Protein AF-A0A182RSM6-F1 (afdb_monomer)

Organism: Anopheles funestus (NCBI:txid62324)

Structure (mmCIF, N/CA/C/O backbone):
data_AF-A0A182RSM6-F1
#
_entry.id   AF-A0A182RSM6-F1
#
loop_
_atom_site.group_PDB
_atom_site.id
_atom_site.type_symbol
_atom_site.label_atom_id
_atom_site.label_alt_id
_atom_site.label_comp_id
_atom_site.label_asym_id
_atom_site.label_entity_id
_atom_site.label_seq_id
_atom_site.pdbx_PDB_ins_code
_atom_site.Cartn_x
_atom_site.Cartn_y
_atom_site.Cartn_z
_atom_site.occupancy
_atom_site.B_iso_or_equiv
_atom_site.auth_seq_id
_atom_site.auth_comp_id
_atom_site.auth_asym_id
_atom_site.auth_atom_id
_atom_site.pdbx_PDB_model_num
ATOM 1 N N . MET A 1 1 ? 5.787 -7.630 -29.436 1.00 43.53 1 MET A N 1
ATOM 2 C CA . MET A 1 1 ? 5.605 -6.345 -30.153 1.00 43.53 1 MET A CA 1
ATOM 3 C C . MET A 1 1 ? 6.881 -5.531 -29.947 1.00 43.53 1 MET A C 1
ATOM 5 O O . MET A 1 1 ? 7.127 -5.102 -28.834 1.00 43.53 1 MET A O 1
ATOM 9 N N . PHE A 1 2 ? 7.729 -5.3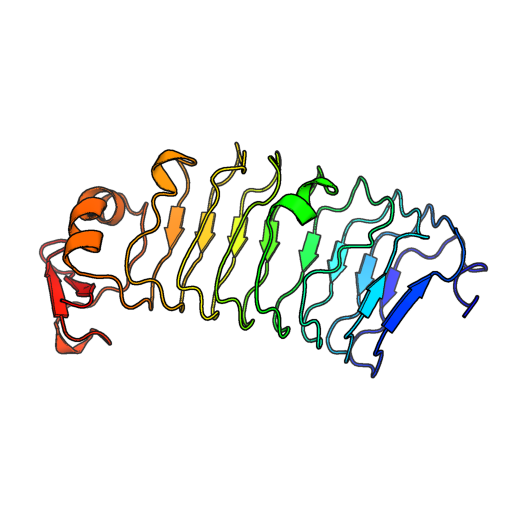95 -30.975 1.00 50.66 2 PHE A N 1
ATOM 10 C CA . PHE A 1 2 ? 9.074 -4.775 -30.918 1.00 50.66 2 PHE A CA 1
ATOM 11 C C . PHE A 1 2 ? 9.067 -3.228 -30.895 1.00 50.66 2 PHE A C 1
ATOM 13 O O . PHE A 1 2 ? 10.071 -2.594 -31.211 1.00 50.66 2 PHE A O 1
ATOM 20 N N . VAL A 1 3 ? 7.934 -2.606 -30.553 1.00 53.34 3 VAL A N 1
ATOM 21 C CA . VAL A 1 3 ? 7.677 -1.178 -30.826 1.00 53.34 3 VAL A CA 1
ATOM 22 C C . VAL A 1 3 ? 8.628 -0.247 -30.076 1.00 53.34 3 VAL A C 1
ATOM 24 O O . VAL A 1 3 ? 8.991 0.796 -30.605 1.00 53.34 3 VAL A O 1
ATOM 27 N N . PHE A 1 4 ? 9.103 -0.640 -28.894 1.00 56.38 4 PHE A N 1
ATOM 28 C CA . PHE A 1 4 ? 9.952 0.238 -28.092 1.00 56.38 4 PHE A CA 1
ATOM 29 C C . PHE A 1 4 ? 11.453 0.077 -28.357 1.00 56.38 4 PHE A C 1
ATOM 31 O O . PHE A 1 4 ? 12.182 1.033 -28.131 1.00 56.38 4 PHE A O 1
ATOM 38 N N . ALA A 1 5 ? 11.929 -1.046 -28.919 1.00 61.09 5 ALA A N 1
ATOM 39 C CA . ALA A 1 5 ? 13.370 -1.312 -29.081 1.00 61.09 5 ALA A CA 1
ATOM 40 C C . ALA A 1 5 ? 14.114 -0.269 -29.949 1.00 61.09 5 ALA A C 1
ATOM 42 O O . ALA A 1 5 ? 15.339 -0.215 -29.939 1.00 61.09 5 ALA A O 1
ATOM 43 N N . HIS A 1 6 ? 13.371 0.576 -30.669 1.00 68.19 6 HIS A N 1
ATOM 44 C CA . HIS A 1 6 ? 13.879 1.610 -31.568 1.00 68.19 6 HIS A CA 1
ATOM 45 C C . HIS A 1 6 ? 13.725 3.042 -31.013 1.00 68.19 6 HIS A C 1
ATOM 47 O O . HIS A 1 6 ? 13.888 4.000 -31.763 1.00 68.19 6 HIS A O 1
ATOM 53 N N . ILE A 1 7 ? 13.408 3.215 -29.721 1.00 81.62 7 ILE A N 1
ATOM 54 C CA . ILE A 1 7 ? 13.220 4.535 -29.088 1.00 81.62 7 ILE A CA 1
ATOM 55 C C . ILE A 1 7 ? 14.149 4.679 -27.861 1.00 81.62 7 ILE A C 1
ATOM 57 O O . ILE A 1 7 ? 13.678 4.710 -26.723 1.00 81.62 7 ILE A O 1
ATOM 61 N N . PRO A 1 8 ? 15.482 4.746 -28.056 1.00 80.44 8 PRO A N 1
ATOM 62 C CA . PRO A 1 8 ? 16.459 4.692 -26.959 1.00 80.44 8 PRO A CA 1
ATOM 63 C C . PRO A 1 8 ? 16.384 5.897 -26.008 1.00 80.44 8 PRO A C 1
ATOM 65 O O . PRO A 1 8 ? 16.690 5.773 -24.823 1.00 80.44 8 PRO A O 1
ATOM 68 N N . GLU A 1 9 ? 15.922 7.042 -26.514 1.00 88.19 9 GLU A N 1
ATOM 69 C CA . GLU A 1 9 ? 15.774 8.289 -25.754 1.00 88.19 9 GLU A CA 1
ATOM 70 C C . GLU A 1 9 ? 14.397 8.444 -25.094 1.00 88.19 9 GLU A C 1
ATOM 72 O O . GLU A 1 9 ? 14.078 9.512 -24.564 1.00 88.19 9 GLU A O 1
ATOM 77 N N . LEU A 1 10 ? 13.551 7.406 -25.125 1.00 90.81 10 LEU A N 1
ATOM 78 C CA . LEU A 1 10 ? 12.230 7.464 -24.507 1.00 90.81 10 LEU A CA 1
ATOM 79 C C . LEU A 1 10 ? 12.375 7.729 -23.006 1.00 90.81 10 LEU A C 1
ATOM 81 O O . LEU A 1 10 ? 12.937 6.916 -22.275 1.00 90.81 10 LEU A O 1
ATOM 85 N N . LYS A 1 11 ? 11.835 8.861 -22.546 1.00 95.62 11 LYS A N 1
ATOM 86 C CA . LYS A 1 11 ? 11.815 9.226 -21.123 1.00 95.62 11 LYS A CA 1
ATOM 87 C C . LYS A 1 11 ? 10.505 8.861 -20.455 1.00 95.62 11 LYS A C 1
ATOM 89 O O . LYS A 1 11 ? 10.512 8.332 -19.349 1.00 95.62 11 LYS A O 1
ATOM 94 N N . TRP A 1 12 ? 9.388 9.136 -21.115 1.00 96.44 12 TRP A N 1
ATOM 95 C CA . TRP A 1 12 ? 8.055 8.915 -20.571 1.00 96.44 12 TRP A CA 1
ATOM 96 C C . TRP A 1 12 ? 7.216 8.162 -21.592 1.00 96.44 12 TRP A C 1
ATOM 98 O O . TRP A 1 12 ? 7.219 8.515 -22.770 1.00 96.44 12 TRP A O 1
ATOM 108 N N . LEU A 1 13 ? 6.496 7.145 -21.133 1.00 95.25 13 LEU A N 1
ATOM 109 C CA . LEU A 1 13 ? 5.423 6.519 -21.894 1.00 95.25 13 LEU A CA 1
ATOM 110 C C . LEU A 1 13 ? 4.124 6.763 -21.142 1.00 95.25 13 LEU A C 1
ATOM 112 O O . LEU A 1 13 ? 3.956 6.250 -20.037 1.00 95.25 13 LEU A O 1
ATOM 116 N N . ASP A 1 14 ? 3.239 7.540 -21.751 1.00 96.81 14 ASP A N 1
ATOM 117 C CA . ASP A 1 14 ? 1.881 7.752 -21.273 1.00 96.81 14 ASP A CA 1
ATOM 118 C C . ASP A 1 14 ? 0.916 7.111 -22.269 1.00 96.81 14 ASP A C 1
ATOM 120 O O . ASP A 1 14 ? 0.818 7.516 -23.429 1.00 96.81 14 ASP A O 1
ATOM 124 N N . VAL A 1 15 ? 0.254 6.056 -21.814 1.00 96.44 15 VAL A N 1
ATOM 125 C CA . VAL A 1 15 ? -0.790 5.337 -22.548 1.00 96.44 15 VAL A CA 1
ATOM 126 C C . VAL A 1 15 ? -2.014 5.143 -21.653 1.00 96.44 15 VAL A C 1
ATOM 128 O O . VAL A 1 15 ? -2.755 4.161 -21.787 1.00 96.44 15 VAL A O 1
ATOM 131 N N . GLN A 1 16 ? -2.243 6.078 -20.730 1.00 96.88 16 GLN A N 1
ATOM 132 C CA . GLN A 1 16 ? -3.396 6.053 -19.839 1.00 96.88 16 GLN A CA 1
ATOM 133 C C . GLN A 1 16 ? -4.721 6.091 -20.620 1.00 96.88 16 GLN A C 1
ATOM 135 O O . GLN A 1 16 ? -4.768 6.551 -21.763 1.00 96.88 16 GLN A O 1
ATOM 140 N N . LYS A 1 17 ? -5.821 5.650 -19.998 1.00 97.50 17 LYS A N 1
ATOM 141 C CA . LYS A 1 17 ? -7.188 5.742 -20.563 1.00 97.50 17 LYS A CA 1
ATOM 142 C C . LYS A 1 17 ? -7.346 5.020 -21.904 1.00 97.50 17 LYS A C 1
ATOM 144 O O . LYS A 1 17 ? -8.079 5.460 -22.790 1.00 97.50 17 LYS A O 1
ATOM 149 N N . ASN A 1 18 ? -6.663 3.891 -22.046 1.00 97.94 18 ASN A N 1
ATOM 150 C CA . ASN A 1 18 ? -6.751 3.025 -23.213 1.00 97.94 18 ASN A CA 1
ATOM 151 C C . ASN A 1 18 ? -7.453 1.703 -22.854 1.00 97.94 18 ASN A C 1
ATOM 153 O O . ASN A 1 18 ? -8.220 1.598 -21.897 1.00 97.94 18 ASN A O 1
ATOM 157 N N . ARG A 1 19 ? -7.266 0.679 -23.689 1.00 97.69 19 ARG A N 1
ATOM 158 C CA . ARG A 1 19 ? -7.830 -0.667 -23.501 1.00 97.69 19 ARG A CA 1
ATOM 159 C C . ARG A 1 19 ? -6.727 -1.721 -23.417 1.00 97.69 19 ARG A C 1
ATOM 161 O O . ARG A 1 19 ? -6.922 -2.847 -23.869 1.00 97.69 19 ARG A O 1
ATOM 168 N N . ILE A 1 20 ? -5.556 -1.342 -22.904 1.00 97.31 20 ILE A N 1
ATOM 169 C CA . ILE A 1 20 ? -4.408 -2.242 -22.776 1.00 97.31 20 ILE A CA 1
ATOM 170 C C . ILE A 1 20 ? -4.759 -3.324 -21.758 1.00 97.31 20 ILE A C 1
ATOM 172 O O . ILE A 1 20 ? -5.223 -3.021 -20.665 1.00 97.31 20 ILE A O 1
ATOM 176 N N . VAL A 1 21 ? -4.550 -4.584 -22.138 1.00 97.75 21 VAL A N 1
ATOM 177 C CA . VAL A 1 21 ? -4.834 -5.755 -21.288 1.00 97.75 21 VAL A CA 1
ATOM 178 C C . VAL A 1 21 ? -3.556 -6.364 -20.712 1.00 97.75 21 VAL A C 1
ATOM 180 O O . VAL A 1 21 ? -3.562 -6.947 -19.632 1.00 97.75 21 VAL A O 1
ATOM 183 N N . ARG A 1 22 ? -2.436 -6.204 -21.418 1.00 96.38 22 ARG A N 1
ATOM 184 C CA . ARG A 1 22 ? -1.135 -6.733 -21.019 1.00 96.38 22 ARG A CA 1
ATOM 185 C C . ARG A 1 22 ? -0.035 -5.727 -21.304 1.00 96.38 22 ARG A C 1
ATOM 187 O O . ARG A 1 22 ? -0.049 -5.090 -22.359 1.00 96.38 22 ARG A O 1
ATOM 194 N N . PHE A 1 23 ? 0.917 -5.632 -20.391 1.00 94.94 23 PHE A N 1
ATOM 195 C CA . PHE A 1 23 ? 2.172 -4.924 -20.595 1.00 94.94 23 PHE A CA 1
ATOM 196 C C . PHE A 1 23 ? 3.309 -5.925 -20.410 1.00 94.94 23 PHE A C 1
ATOM 198 O O . PHE A 1 23 ? 3.503 -6.433 -19.311 1.00 94.94 23 PHE A O 1
ATOM 205 N N . GLU A 1 24 ? 4.022 -6.240 -21.490 1.00 93.19 24 GLU A N 1
ATOM 206 C CA . GLU A 1 24 ? 5.089 -7.239 -21.468 1.00 93.19 24 GLU A CA 1
ATOM 207 C C . GLU A 1 24 ? 6.225 -6.885 -22.430 1.00 93.19 24 GLU A C 1
ATOM 209 O O . GLU A 1 24 ? 6.005 -6.293 -23.493 1.00 93.19 24 GLU A O 1
ATOM 214 N N . ALA A 1 25 ? 7.442 -7.300 -22.082 1.00 87.75 25 ALA A N 1
ATOM 215 C CA . ALA A 1 25 ? 8.584 -7.295 -22.987 1.00 87.75 25 ALA A CA 1
ATOM 216 C C . ALA A 1 25 ? 8.921 -8.728 -23.411 1.00 87.75 25 ALA A C 1
ATOM 218 O O . ALA A 1 25 ? 9.242 -9.578 -22.586 1.00 87.75 25 ALA A O 1
ATOM 219 N N . THR A 1 26 ? 8.876 -9.003 -24.715 1.00 86.88 26 THR A N 1
ATOM 220 C CA . THR A 1 26 ? 9.093 -10.357 -25.257 1.00 86.88 26 THR A CA 1
ATOM 221 C C . THR A 1 26 ? 10.568 -10.736 -25.406 1.00 86.88 26 THR A C 1
ATOM 223 O O . THR A 1 26 ? 10.869 -11.893 -25.674 1.00 86.88 26 THR A O 1
ATOM 226 N N . ALA A 1 27 ? 11.484 -9.776 -25.273 1.00 89.56 27 ALA A N 1
ATOM 227 C CA . ALA A 1 27 ? 12.926 -9.983 -25.361 1.00 89.56 27 ALA A CA 1
ATOM 228 C C . ALA A 1 27 ? 13.658 -8.984 -24.449 1.00 89.56 27 ALA A C 1
ATOM 230 O O . ALA A 1 27 ? 13.124 -7.888 -24.242 1.00 89.56 27 ALA A O 1
ATOM 231 N N . PRO A 1 28 ? 14.849 -9.333 -23.922 1.00 92.31 28 PRO A N 1
ATOM 232 C CA . PRO A 1 28 ? 15.651 -8.430 -23.105 1.00 92.31 28 PRO A CA 1
ATOM 233 C C . PRO A 1 28 ? 15.940 -7.105 -23.817 1.00 92.31 28 PRO A C 1
ATOM 235 O O . PRO A 1 28 ? 16.421 -7.096 -24.950 1.00 92.31 28 PRO A O 1
ATOM 238 N N . VAL A 1 29 ? 15.664 -5.984 -23.154 1.00 89.94 29 VAL A N 1
ATOM 239 C CA . VAL A 1 29 ? 15.948 -4.642 -23.674 1.00 89.94 29 VAL A CA 1
ATOM 240 C C . VAL A 1 29 ? 16.227 -3.659 -22.537 1.00 89.94 29 VAL A C 1
ATOM 242 O O . VAL A 1 29 ? 15.625 -3.727 -21.463 1.00 89.94 29 VAL A O 1
ATOM 245 N N . THR A 1 30 ? 17.137 -2.721 -22.792 1.00 92.19 30 THR A N 1
ATOM 246 C CA . THR A 1 30 ? 17.528 -1.676 -21.843 1.00 92.19 30 THR A CA 1
ATOM 247 C C . THR A 1 30 ? 17.068 -0.311 -22.338 1.00 92.19 30 THR A C 1
ATOM 249 O O . THR A 1 30 ? 17.372 0.061 -23.470 1.00 92.19 30 THR A O 1
ATOM 252 N N . TYR A 1 31 ? 16.409 0.463 -21.473 1.00 92.06 31 TYR A N 1
ATOM 253 C CA . TYR A 1 31 ? 16.085 1.869 -21.734 1.00 92.06 31 TYR A CA 1
ATOM 254 C C . TYR A 1 31 ? 16.756 2.765 -20.698 1.00 92.06 31 TYR A C 1
ATOM 256 O O . TYR A 1 31 ? 16.252 2.954 -19.591 1.00 92.06 31 TYR A O 1
ATOM 264 N N . ASN A 1 32 ? 17.905 3.330 -21.070 1.00 93.88 32 ASN A N 1
ATOM 265 C CA . ASN A 1 32 ? 18.737 4.114 -20.155 1.00 93.88 32 ASN A CA 1
ATOM 266 C C . ASN A 1 32 ? 18.081 5.428 -19.717 1.00 93.88 32 ASN A C 1
ATOM 268 O O . ASN A 1 32 ? 18.346 5.896 -18.614 1.00 93.88 32 ASN A O 1
ATOM 272 N N . SER A 1 33 ? 17.219 6.000 -20.561 1.00 95.19 33 SER A N 1
ATOM 273 C CA . SER A 1 33 ? 16.591 7.305 -20.332 1.00 95.19 33 SER A CA 1
ATOM 274 C C . SER A 1 33 ? 15.161 7.210 -19.787 1.00 95.19 33 SER A C 1
ATOM 276 O O . SER A 1 33 ? 14.566 8.244 -19.491 1.00 95.19 33 SER A O 1
ATOM 278 N N . PHE A 1 34 ? 14.598 6.005 -19.634 1.00 96.19 34 PHE A N 1
ATOM 279 C CA . PHE A 1 34 ? 13.181 5.816 -19.314 1.00 96.19 34 PHE A CA 1
ATOM 280 C C . PHE A 1 34 ? 12.889 6.037 -17.829 1.00 96.19 34 PHE A C 1
ATOM 282 O O . PHE A 1 34 ? 13.363 5.298 -16.974 1.00 96.19 34 PHE A O 1
ATOM 289 N N . ILE A 1 35 ? 12.098 7.065 -17.530 1.00 97.81 35 ILE A N 1
ATOM 290 C CA . ILE A 1 35 ? 11.860 7.622 -16.193 1.00 97.81 35 ILE A CA 1
ATOM 291 C C . ILE A 1 35 ? 10.458 7.298 -15.672 1.00 97.81 35 ILE A C 1
ATOM 293 O O . ILE A 1 35 ? 10.297 7.064 -14.472 1.00 97.81 35 ILE A O 1
ATOM 297 N N . ARG A 1 36 ? 9.435 7.303 -16.536 1.00 97.88 36 ARG A N 1
ATOM 298 C CA . ARG A 1 36 ? 8.031 7.177 -16.115 1.00 97.88 36 ARG A CA 1
ATOM 299 C C . ARG A 1 36 ? 7.225 6.299 -17.061 1.00 97.88 36 ARG A C 1
ATOM 301 O O . ARG A 1 36 ? 7.221 6.537 -18.267 1.00 97.88 36 ARG A O 1
ATOM 308 N N . LEU A 1 37 ? 6.476 5.370 -16.473 1.00 97.25 37 LEU A N 1
ATOM 309 C CA . LEU A 1 37 ? 5.431 4.602 -17.138 1.00 97.25 37 LEU A CA 1
ATOM 310 C C . LEU A 1 37 ? 4.068 4.978 -16.551 1.00 97.25 37 LEU A C 1
ATOM 312 O O . LEU A 1 37 ? 3.836 4.743 -15.366 1.00 97.25 37 LEU A O 1
ATOM 316 N N . ALA A 1 38 ? 3.201 5.551 -17.380 1.00 97.81 38 ALA A N 1
ATOM 317 C CA . ALA A 1 38 ? 1.815 5.874 -17.062 1.00 97.81 38 ALA A CA 1
ATOM 318 C C . ALA A 1 38 ? 0.892 4.961 -17.885 1.00 97.81 38 ALA A C 1
ATOM 320 O O . ALA A 1 38 ? 0.802 5.080 -19.113 1.00 97.81 38 ALA A O 1
ATOM 321 N N . ILE A 1 39 ? 0.285 3.978 -17.218 1.00 97.19 39 ILE A N 1
ATOM 322 C CA . ILE A 1 39 ? -0.622 2.975 -17.800 1.00 97.19 39 ILE A CA 1
ATOM 323 C C . ILE A 1 39 ? -1.957 2.926 -17.036 1.00 97.19 39 ILE A C 1
ATOM 325 O O . ILE A 1 39 ? -2.690 1.935 -17.100 1.00 97.19 39 ILE A O 1
ATOM 329 N N . GLU A 1 40 ? -2.297 4.004 -16.335 1.00 97.56 40 GLU A N 1
ATOM 330 C CA . GLU A 1 40 ? -3.514 4.152 -15.543 1.00 97.56 40 GLU A CA 1
ATOM 331 C C . GLU A 1 40 ? -4.777 4.046 -16.405 1.00 97.56 40 GLU A C 1
ATOM 333 O O . GLU A 1 40 ? -4.771 4.353 -17.602 1.00 97.56 40 GLU A O 1
ATOM 338 N N . SER A 1 41 ? -5.902 3.668 -15.797 1.00 98.19 41 SER A N 1
ATOM 339 C CA . SER A 1 41 ? -7.207 3.628 -16.478 1.00 98.19 41 SER A CA 1
ATOM 340 C C . SER A 1 41 ? -7.190 2.755 -17.741 1.00 98.19 41 SER A C 1
ATOM 342 O O . SER A 1 41 ? -7.625 3.168 -18.817 1.00 98.19 41 SER A O 1
ATOM 344 N N . ASN A 1 42 ? -6.650 1.547 -17.625 1.00 98.38 42 ASN A N 1
ATOM 345 C CA . ASN A 1 42 ? -6.625 0.549 -18.691 1.00 98.38 42 ASN A CA 1
ATOM 346 C C . ASN A 1 42 ? -7.422 -0.697 -18.254 1.00 98.38 42 ASN A C 1
ATOM 348 O O . ASN A 1 42 ? -8.337 -0.625 -17.436 1.00 98.38 42 ASN A O 1
ATOM 352 N N . ARG A 1 43 ? -7.158 -1.856 -18.863 1.00 98.25 43 ARG A N 1
ATOM 353 C CA . ARG A 1 43 ? -7.758 -3.150 -18.498 1.00 98.25 43 ARG A CA 1
ATOM 354 C C . ARG A 1 43 ? -6.671 -4.169 -18.183 1.00 98.25 43 ARG A C 1
ATOM 356 O O . ARG A 1 43 ? -6.822 -5.343 -18.515 1.00 98.25 43 ARG A O 1
ATOM 363 N N . ILE A 1 44 ? -5.551 -3.713 -17.623 1.00 98.31 44 ILE A N 1
ATOM 364 C CA . ILE A 1 44 ? -4.359 -4.538 -17.467 1.00 98.31 44 ILE A CA 1
ATOM 365 C C . ILE A 1 44 ? -4.653 -5.639 -16.459 1.00 98.31 44 ILE A C 1
ATOM 367 O O . ILE A 1 44 ? -4.935 -5.369 -15.296 1.00 98.31 44 ILE A O 1
ATOM 371 N N . THR A 1 45 ? -4.586 -6.879 -16.929 1.00 98.00 45 THR A N 1
ATOM 372 C CA . THR A 1 45 ? -4.689 -8.089 -16.108 1.00 98.00 45 THR A CA 1
ATOM 373 C C . THR A 1 45 ? -3.333 -8.766 -15.932 1.00 98.00 45 THR A C 1
ATOM 375 O O . THR A 1 45 ? -3.205 -9.645 -15.088 1.00 98.00 45 THR A O 1
ATOM 378 N N . SER A 1 46 ? -2.329 -8.388 -16.732 1.00 97.00 46 SER A N 1
ATOM 379 C CA . SER A 1 46 ? -0.978 -8.949 -16.694 1.00 97.00 46 SER A CA 1
ATOM 380 C C . SER A 1 46 ? 0.073 -7.870 -16.948 1.00 97.00 46 SER A C 1
ATOM 382 O O . SER A 1 46 ? -0.007 -7.119 -17.923 1.00 97.00 46 SER A O 1
ATOM 384 N N . PHE A 1 47 ? 1.065 -7.808 -16.066 1.00 96.94 47 PHE A N 1
ATOM 385 C CA . PHE A 1 47 ? 2.194 -6.893 -16.150 1.00 96.94 47 PHE A CA 1
ATOM 386 C C . PHE A 1 47 ? 3.479 -7.690 -15.923 1.00 96.94 47 PHE A C 1
ATOM 388 O O . PHE A 1 47 ? 3.645 -8.313 -14.878 1.00 96.94 47 PHE A O 1
ATOM 395 N N . ASP A 1 48 ? 4.368 -7.701 -16.910 1.00 96.00 48 ASP A N 1
ATOM 396 C CA . ASP A 1 48 ? 5.604 -8.476 -16.881 1.00 96.00 48 ASP A CA 1
ATOM 397 C C . ASP A 1 48 ? 6.756 -7.652 -17.450 1.00 96.00 48 ASP A C 1
ATOM 399 O O . ASP A 1 48 ? 6.834 -7.370 -18.649 1.00 96.00 48 ASP A O 1
ATOM 403 N N . THR A 1 49 ? 7.682 -7.265 -16.582 1.00 95.12 49 THR A N 1
ATOM 404 C CA . THR A 1 49 ? 8.862 -6.497 -16.976 1.00 95.12 49 THR A CA 1
ATOM 405 C C . THR A 1 49 ? 10.148 -7.276 -16.808 1.00 95.12 49 THR A C 1
ATOM 407 O O . THR A 1 49 ? 11.206 -6.662 -16.871 1.00 95.12 49 THR A O 1
ATOM 410 N N . ARG A 1 50 ? 10.111 -8.610 -16.660 1.00 96.06 50 ARG A N 1
ATOM 411 C CA . ARG A 1 50 ? 11.317 -9.433 -16.423 1.00 96.06 50 ARG A CA 1
ATOM 412 C C . ARG A 1 50 ? 12.434 -9.197 -17.445 1.00 96.06 50 ARG A C 1
ATOM 414 O O . ARG A 1 50 ? 13.608 -9.338 -17.134 1.00 96.06 50 ARG A O 1
ATOM 421 N N . ASN A 1 51 ? 12.046 -8.833 -18.666 1.00 94.44 51 ASN A N 1
ATOM 422 C CA . ASN A 1 51 ? 12.937 -8.580 -19.793 1.00 94.44 51 ASN A CA 1
ATOM 423 C C . ASN A 1 51 ? 13.292 -7.089 -19.972 1.00 94.44 51 ASN A C 1
ATOM 425 O O . ASN A 1 51 ? 13.864 -6.716 -20.993 1.00 94.44 51 ASN A O 1
ATOM 429 N N . LEU A 1 52 ? 12.939 -6.217 -19.027 1.00 93.12 52 LEU A N 1
ATOM 430 C CA . LEU A 1 52 ? 13.266 -4.795 -19.068 1.00 93.12 52 LEU A CA 1
ATOM 431 C C . LEU A 1 52 ? 14.361 -4.451 -18.057 1.00 93.12 52 LEU A C 1
ATOM 433 O O . LEU A 1 52 ? 14.272 -4.761 -16.870 1.00 93.12 52 LEU A O 1
ATOM 437 N N . THR A 1 53 ? 15.360 -3.717 -18.529 1.00 95.31 53 THR A N 1
ATOM 438 C CA . THR A 1 53 ? 16.379 -3.076 -17.695 1.00 95.31 53 THR A CA 1
ATOM 439 C C . THR A 1 53 ? 16.150 -1.571 -17.772 1.00 95.31 53 THR A C 1
ATOM 441 O O . THR A 1 53 ? 16.402 -0.953 -18.810 1.00 95.31 53 THR A O 1
ATOM 444 N N . LEU A 1 54 ? 15.632 -0.967 -16.700 1.00 95.75 54 LEU A N 1
ATOM 445 C CA . LEU A 1 54 ? 15.210 0.439 -16.687 1.00 95.75 54 LEU A CA 1
ATOM 446 C C . LEU A 1 54 ? 15.957 1.200 -15.576 1.00 95.75 54 LEU A C 1
ATOM 448 O O . LEU A 1 54 ? 15.370 1.518 -14.537 1.00 95.75 54 LEU A O 1
ATOM 452 N N . PRO A 1 55 ? 17.260 1.494 -15.755 1.00 96.38 55 PRO A N 1
ATOM 453 C CA . PRO A 1 55 ? 18.091 2.069 -14.698 1.00 96.38 55 PRO A CA 1
ATOM 454 C C . PRO A 1 55 ? 17.629 3.461 -14.258 1.00 96.38 55 PRO A C 1
ATOM 456 O O . PRO A 1 55 ? 17.855 3.827 -13.111 1.00 96.38 55 PRO A O 1
ATOM 459 N N . ALA A 1 56 ? 16.972 4.237 -15.125 1.00 97.44 56 ALA A N 1
ATOM 460 C CA . ALA A 1 56 ? 16.472 5.574 -14.799 1.00 97.44 56 ALA A CA 1
ATOM 461 C C . ALA A 1 56 ? 15.005 5.605 -14.337 1.00 97.44 56 ALA A C 1
ATOM 463 O O . ALA A 1 56 ? 14.499 6.690 -14.034 1.00 97.44 56 ALA A O 1
ATOM 464 N N . LEU A 1 57 ? 14.318 4.455 -14.280 1.00 97.81 57 LEU A N 1
ATOM 465 C CA . LEU A 1 57 ? 12.891 4.413 -13.974 1.00 97.81 57 LEU A CA 1
ATOM 466 C C . LEU A 1 57 ? 12.646 4.821 -12.530 1.00 97.81 57 LEU A C 1
ATOM 468 O O . LEU A 1 57 ? 13.252 4.285 -11.607 1.00 97.81 57 LEU A O 1
ATOM 472 N N . LYS A 1 58 ? 11.724 5.764 -12.362 1.00 98.00 58 LYS A N 1
ATOM 473 C CA . LYS A 1 58 ? 11.398 6.398 -11.088 1.00 98.00 58 LYS A CA 1
ATOM 474 C C . LYS A 1 58 ? 9.983 6.095 -10.619 1.00 98.00 58 LYS A C 1
ATOM 476 O O . LYS A 1 58 ? 9.761 5.920 -9.424 1.00 98.00 58 LYS A O 1
ATOM 481 N N . SER A 1 59 ? 9.038 6.018 -11.553 1.00 97.75 59 SER A N 1
ATOM 482 C CA . SER A 1 59 ? 7.616 5.895 -11.235 1.00 97.75 59 SER A CA 1
ATOM 483 C C . SER A 1 59 ? 6.884 5.002 -12.230 1.00 97.75 59 SER A C 1
ATOM 485 O O . SER A 1 59 ? 6.974 5.233 -13.442 1.00 97.75 59 SER A O 1
ATOM 487 N N . ILE A 1 60 ? 6.122 4.042 -11.709 1.00 97.38 60 ILE A N 1
ATOM 488 C CA . ILE A 1 60 ? 5.139 3.259 -12.459 1.00 97.38 60 ILE A CA 1
ATOM 489 C C . ILE A 1 60 ? 3.761 3.531 -11.854 1.00 97.38 60 ILE A C 1
ATOM 491 O O . ILE A 1 60 ? 3.548 3.295 -10.664 1.00 97.38 60 ILE A O 1
ATOM 495 N N . TYR A 1 61 ? 2.836 3.995 -12.686 1.00 97.38 61 TYR A N 1
ATOM 496 C CA . TYR A 1 61 ? 1.447 4.229 -12.311 1.00 97.38 61 TYR A CA 1
ATOM 497 C C . TYR A 1 61 ? 0.560 3.173 -12.982 1.00 97.38 61 TYR A C 1
ATOM 499 O O . TYR A 1 61 ? 0.476 3.125 -14.212 1.00 97.38 61 TYR A O 1
ATOM 507 N N . MET A 1 62 ? -0.050 2.291 -12.183 1.00 96.06 62 MET A N 1
ATOM 508 C CA . MET A 1 62 ? -0.923 1.189 -12.635 1.00 96.06 62 MET A CA 1
ATOM 509 C C . MET A 1 62 ? -2.329 1.266 -12.044 1.00 96.06 62 MET A C 1
ATOM 511 O O . MET A 1 62 ? -3.069 0.276 -12.042 1.00 96.06 62 MET A O 1
ATOM 515 N N . ASP A 1 63 ? -2.710 2.436 -11.554 1.00 98.06 63 ASP A N 1
ATOM 516 C CA . ASP A 1 63 ? -4.006 2.643 -10.928 1.00 98.06 63 ASP A CA 1
ATOM 517 C C . ASP A 1 63 ? -5.147 2.457 -11.944 1.00 98.06 63 ASP A C 1
ATOM 519 O O . ASP A 1 63 ? -4.950 2.605 -13.154 1.00 98.06 63 ASP A O 1
ATOM 523 N N . ASP A 1 64 ? -6.346 2.115 -11.473 1.00 98.38 64 ASP A N 1
ATOM 524 C CA . ASP A 1 64 ? -7.526 1.910 -12.331 1.00 98.38 64 ASP A CA 1
ATOM 525 C C . ASP A 1 64 ? -7.292 0.850 -13.423 1.00 98.38 64 ASP A C 1
ATOM 527 O O . ASP A 1 64 ? -7.392 1.105 -14.627 1.00 98.38 64 ASP A O 1
ATOM 531 N N . ASN A 1 65 ? -6.950 -0.364 -12.997 1.00 98.69 65 ASN A N 1
ATOM 532 C CA . ASN A 1 65 ? -6.729 -1.511 -13.876 1.00 98.69 65 ASN A CA 1
ATOM 533 C C . ASN A 1 65 ? -7.476 -2.757 -13.364 1.00 98.69 65 ASN A C 1
ATOM 535 O O . ASN A 1 65 ? -8.373 -2.687 -12.524 1.00 98.69 65 ASN A O 1
ATOM 539 N N . ALA A 1 66 ? -7.170 -3.923 -13.933 1.00 98.38 66 ALA A N 1
ATOM 540 C CA . ALA A 1 66 ? -7.854 -5.17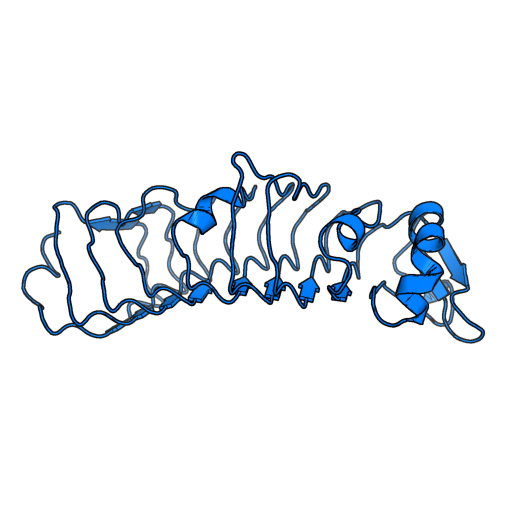8 -13.645 1.00 98.38 66 ALA A CA 1
ATOM 541 C C . ALA A 1 66 ? -6.922 -6.234 -13.023 1.00 98.38 66 ALA A C 1
ATOM 543 O O . ALA A 1 66 ? -7.186 -7.433 -13.144 1.00 98.38 66 ALA A O 1
ATOM 544 N N . LEU A 1 67 ? -5.845 -5.814 -12.347 1.00 98.31 67 LEU A N 1
ATOM 545 C CA . LEU A 1 67 ? -4.913 -6.731 -11.691 1.00 98.31 67 LEU A CA 1
ATOM 546 C C . LEU A 1 67 ? -5.618 -7.467 -10.551 1.00 98.31 67 LEU A C 1
ATOM 548 O O . LEU A 1 67 ? -6.305 -6.853 -9.738 1.00 98.31 67 LEU A O 1
ATOM 552 N N . THR A 1 68 ? -5.440 -8.785 -10.487 1.00 97.94 68 THR A N 1
ATOM 553 C CA . THR A 1 68 ? -5.993 -9.632 -9.410 1.00 97.94 68 THR A CA 1
ATOM 554 C C . THR A 1 68 ? -4.938 -10.063 -8.389 1.00 97.94 68 THR A C 1
ATOM 556 O O . THR A 1 68 ? -5.272 -10.457 -7.270 1.00 97.94 68 THR A O 1
ATOM 559 N N . GLU A 1 69 ? -3.668 -9.901 -8.751 1.00 97.19 69 GLU A N 1
ATOM 560 C CA . GLU A 1 69 ? -2.483 -10.130 -7.934 1.00 97.19 69 GLU A CA 1
ATOM 561 C C . GLU A 1 69 ? -1.434 -9.049 -8.221 1.00 97.19 69 GLU A C 1
ATOM 563 O O . GLU A 1 69 ? -1.429 -8.446 -9.299 1.00 97.19 69 GLU A O 1
ATOM 568 N N . ILE A 1 70 ? -0.561 -8.782 -7.246 1.00 96.31 70 ILE A N 1
ATOM 569 C CA . ILE A 1 70 ? 0.594 -7.917 -7.483 1.00 96.31 70 ILE A CA 1
ATOM 570 C C . ILE A 1 70 ? 1.526 -8.680 -8.431 1.00 96.31 70 ILE A C 1
ATOM 572 O O . ILE A 1 70 ? 1.858 -9.830 -8.129 1.00 96.31 70 ILE A O 1
ATOM 576 N N . PRO A 1 71 ? 1.972 -8.074 -9.547 1.00 95.56 71 PRO A N 1
ATOM 577 C CA . PRO A 1 71 ? 2.910 -8.720 -10.452 1.00 95.56 71 PRO A CA 1
ATOM 578 C C . PRO A 1 71 ? 4.150 -9.221 -9.707 1.00 95.56 71 PRO A C 1
ATOM 580 O O . PRO A 1 71 ? 4.603 -8.587 -8.757 1.00 95.56 71 PRO A O 1
ATOM 583 N N . THR A 1 72 ? 4.717 -10.348 -10.128 1.00 94.69 72 THR A N 1
ATOM 584 C CA . THR A 1 72 ? 5.930 -10.935 -9.517 1.00 94.69 72 THR A CA 1
ATOM 585 C C . THR A 1 72 ? 7.106 -11.010 -10.488 1.00 94.69 72 THR A C 1
ATOM 587 O O . THR A 1 72 ? 8.243 -11.226 -10.075 1.00 94.69 72 THR A O 1
ATOM 590 N N . HIS A 1 73 ? 6.856 -10.783 -11.777 1.00 95.44 73 HIS A N 1
ATOM 591 C CA . HIS A 1 73 ? 7.853 -10.836 -12.839 1.00 95.44 73 HIS A CA 1
ATOM 592 C C . HIS A 1 73 ? 8.355 -9.440 -13.186 1.00 95.44 73 HIS A C 1
ATOM 594 O O . HIS A 1 73 ? 7.926 -8.812 -14.153 1.00 95.44 73 HIS A O 1
ATOM 600 N N . TRP A 1 74 ? 9.272 -8.953 -12.361 1.00 95.94 74 TRP A N 1
ATOM 601 C CA . TRP A 1 74 ? 9.866 -7.635 -12.512 1.00 95.94 74 TRP A CA 1
ATOM 602 C C . TRP A 1 74 ? 11.266 -7.728 -13.097 1.00 95.94 74 TRP A C 1
ATOM 604 O O . TRP A 1 74 ? 12.033 -8.635 -12.781 1.00 95.94 74 TRP A O 1
ATOM 614 N N . GLY A 1 75 ? 11.592 -6.764 -13.947 1.00 95.25 75 GLY A N 1
ATOM 615 C CA . GLY A 1 75 ? 12.955 -6.490 -14.378 1.00 95.25 75 GLY A CA 1
ATOM 616 C C . GLY A 1 75 ? 13.763 -5.712 -13.341 1.00 95.25 75 GLY A C 1
ATOM 617 O O . GLY A 1 75 ? 13.413 -5.629 -12.161 1.00 95.25 75 GLY A O 1
ATOM 618 N N . TRP A 1 76 ? 14.854 -5.097 -13.795 1.00 96.19 76 TRP A N 1
ATOM 619 C CA . TRP A 1 76 ? 15.750 -4.329 -12.931 1.00 96.19 76 TRP A CA 1
ATOM 620 C C . TRP A 1 76 ? 15.406 -2.833 -12.948 1.00 96.19 76 TRP A C 1
ATOM 622 O O . TRP A 1 76 ? 15.595 -2.152 -13.960 1.00 96.19 76 TRP A O 1
ATOM 632 N N . HIS A 1 77 ? 14.914 -2.326 -11.809 1.00 95.81 77 HIS A N 1
ATOM 633 C CA . HIS A 1 77 ? 14.445 -0.942 -11.626 1.00 95.81 77 HIS A CA 1
ATOM 634 C C . HIS A 1 77 ? 14.999 -0.337 -10.315 1.00 95.81 77 HIS A C 1
ATOM 636 O O . HIS A 1 77 ? 14.243 -0.033 -9.390 1.00 95.81 77 HIS A O 1
ATOM 642 N N . PRO A 1 78 ? 16.327 -0.180 -10.177 1.00 95.75 78 PRO A N 1
ATOM 643 C CA . PRO A 1 78 ? 16.957 0.150 -8.894 1.00 95.75 78 PRO A CA 1
ATOM 644 C C . PRO A 1 78 ? 16.533 1.516 -8.334 1.00 95.75 78 PRO A C 1
ATOM 646 O O . PRO A 1 78 ? 16.600 1.728 -7.129 1.00 95.75 78 PRO A O 1
ATOM 649 N N . ASN A 1 79 ? 16.085 2.438 -9.190 1.00 97.44 79 ASN A N 1
ATOM 650 C CA . ASN A 1 79 ? 15.710 3.806 -8.825 1.00 97.44 79 ASN A CA 1
ATOM 651 C C . ASN A 1 79 ? 14.192 4.024 -8.705 1.00 97.44 79 ASN A C 1
ATOM 653 O O . ASN A 1 79 ? 13.751 5.169 -8.573 1.00 97.44 79 ASN A O 1
ATOM 657 N N . LEU A 1 80 ? 13.395 2.947 -8.741 1.00 97.69 80 LEU A N 1
ATOM 658 C CA . LEU A 1 80 ? 11.947 3.040 -8.598 1.00 97.69 80 LEU A CA 1
ATOM 659 C C . LEU A 1 80 ? 11.601 3.489 -7.174 1.00 97.69 80 LEU A C 1
ATOM 661 O O . LEU A 1 80 ? 11.886 2.772 -6.215 1.00 97.69 80 LEU A O 1
ATOM 665 N N . TYR A 1 81 ? 10.978 4.661 -7.053 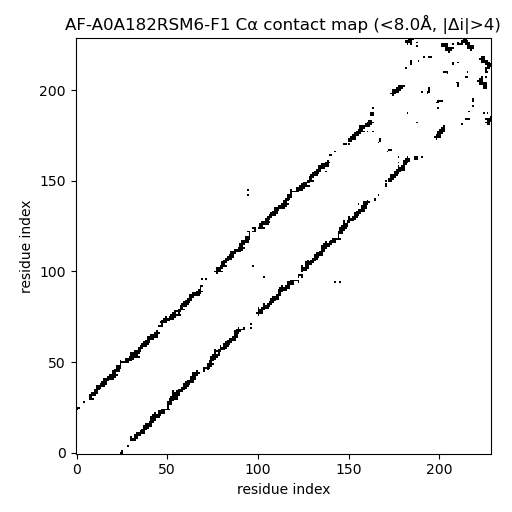1.00 96.38 81 TYR A N 1
ATOM 666 C CA . TYR A 1 81 ? 10.539 5.206 -5.766 1.00 96.38 81 TYR A CA 1
ATOM 667 C C . TYR A 1 81 ? 9.015 5.238 -5.616 1.00 96.38 81 TYR A C 1
ATOM 669 O O . TYR A 1 81 ? 8.518 5.267 -4.491 1.00 96.38 81 TYR A O 1
ATOM 677 N N . TYR A 1 82 ? 8.274 5.196 -6.730 1.00 96.56 82 TYR A N 1
ATOM 678 C CA . TYR A 1 82 ? 6.813 5.170 -6.740 1.00 96.56 82 TYR A CA 1
ATOM 679 C C . TYR A 1 82 ? 6.270 3.988 -7.549 1.00 96.56 82 TYR A C 1
ATOM 681 O O . TYR A 1 82 ? 6.629 3.802 -8.717 1.00 96.56 82 TYR A O 1
ATOM 689 N N . LEU A 1 83 ? 5.360 3.235 -6.931 1.00 95.31 83 LEU A N 1
ATOM 690 C CA . LEU A 1 83 ? 4.645 2.117 -7.532 1.00 95.31 83 LEU A CA 1
ATOM 691 C C . LEU A 1 83 ? 3.188 2.118 -7.039 1.00 95.31 83 LEU A C 1
ATOM 693 O O . LEU A 1 83 ? 2.935 1.798 -5.877 1.00 95.31 83 LEU A O 1
ATOM 697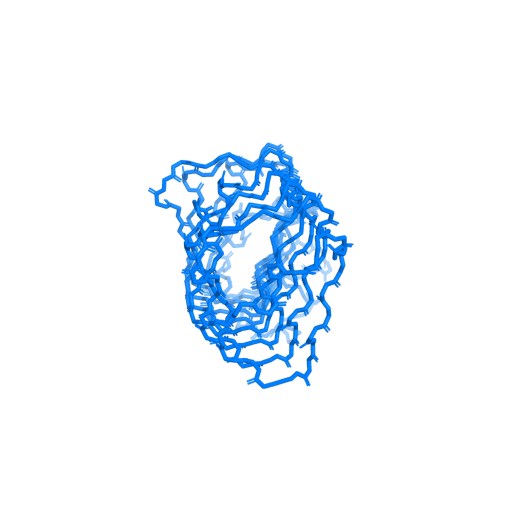 N N . GLY A 1 84 ? 2.256 2.516 -7.909 1.00 92.62 84 GLY A N 1
ATOM 698 C CA . GLY A 1 84 ? 0.824 2.625 -7.593 1.00 92.62 84 GLY A CA 1
ATOM 699 C C . GLY A 1 84 ? 0.023 1.397 -8.026 1.00 92.62 84 GLY A C 1
ATOM 700 O O . GLY A 1 84 ? 0.207 0.908 -9.142 1.00 92.62 84 GLY A O 1
ATOM 701 N N . PHE A 1 85 ? -0.855 0.902 -7.149 1.00 97.06 85 PHE A N 1
ATOM 702 C CA . PHE A 1 85 ? -1.791 -0.200 -7.412 1.00 97.06 85 PHE A CA 1
ATOM 703 C C . PHE A 1 85 ? -3.230 0.138 -6.987 1.00 97.06 85 PHE A C 1
ATOM 705 O O . PHE A 1 85 ? -4.045 -0.772 -6.780 1.00 97.06 85 PHE A O 1
ATOM 712 N N . ASP A 1 86 ? -3.563 1.417 -6.827 1.00 98.44 86 ASP A N 1
ATOM 713 C CA . ASP A 1 86 ? -4.891 1.821 -6.376 1.00 98.44 86 ASP A CA 1
ATOM 714 C C . ASP A 1 86 ? -5.960 1.387 -7.393 1.00 98.44 86 ASP A C 1
ATOM 716 O O . ASP A 1 86 ? -5.699 1.265 -8.594 1.00 98.44 86 ASP A O 1
ATOM 720 N N . ARG A 1 87 ? -7.183 1.127 -6.919 1.00 98.69 87 ARG A N 1
ATOM 721 C CA . ARG A 1 87 ? -8.342 0.805 -7.776 1.00 98.69 87 ARG A CA 1
ATOM 722 C C . ARG A 1 87 ? -8.063 -0.346 -8.753 1.00 98.69 87 ARG A C 1
ATOM 724 O O . ARG A 1 87 ? -8.217 -0.229 -9.967 1.00 98.69 87 ARG A O 1
ATOM 731 N N . ASN A 1 88 ? -7.640 -1.481 -8.204 1.00 98.75 88 ASN A N 1
ATOM 732 C CA . ASN A 1 88 ? -7.488 -2.752 -8.916 1.00 98.75 88 ASN A CA 1
ATOM 733 C C . ASN A 1 88 ? -8.408 -3.824 -8.283 1.00 98.75 88 ASN A C 1
ATOM 735 O O . ASN A 1 88 ? -9.348 -3.524 -7.548 1.00 98.75 88 ASN A O 1
ATOM 739 N N . ASN A 1 89 ? -8.192 -5.104 -8.595 1.00 98.62 89 ASN A N 1
ATOM 740 C CA . ASN A 1 89 ? -8.959 -6.234 -8.058 1.00 98.62 89 ASN A CA 1
ATOM 741 C C . ASN A 1 89 ? -8.096 -7.168 -7.193 1.00 98.62 89 ASN A C 1
ATOM 743 O O . ASN A 1 89 ? -8.370 -8.371 -7.124 1.00 98.62 89 ASN A O 1
ATOM 747 N N . LEU A 1 90 ? -7.053 -6.633 -6.553 1.00 98.56 90 LEU A N 1
ATOM 748 C CA . LEU A 1 90 ? -6.103 -7.404 -5.754 1.00 98.56 90 LEU A CA 1
ATOM 749 C C . LEU A 1 90 ? -6.805 -8.058 -4.564 1.00 98.56 90 LEU A C 1
ATOM 751 O O . LEU A 1 90 ? -7.537 -7.386 -3.842 1.00 98.56 90 LEU A O 1
ATOM 755 N N . LYS A 1 91 ? -6.569 -9.357 -4.351 1.00 97.94 91 LYS A N 1
ATOM 756 C CA . LYS A 1 91 ? -7.189 -10.129 -3.252 1.00 97.94 91 LYS A CA 1
ATOM 757 C C . LYS A 1 91 ? -6.282 -10.341 -2.043 1.00 97.94 91 LYS A C 1
ATOM 759 O O . LYS A 1 91 ? -6.755 -10.562 -0.931 1.00 97.94 91 LYS A O 1
ATOM 764 N N . GLN A 1 92 ? -4.973 -10.304 -2.254 1.00 97.06 92 GLN A N 1
ATOM 765 C CA . GLN A 1 92 ? -3.965 -10.523 -1.220 1.00 97.06 92 GLN A CA 1
ATOM 766 C C . GLN A 1 92 ? -2.729 -9.684 -1.526 1.00 97.06 92 GLN A C 1
ATOM 768 O O . GLN A 1 92 ? -2.473 -9.348 -2.684 1.00 97.06 92 GLN A O 1
ATOM 773 N N . VAL A 1 93 ? -1.943 -9.398 -0.490 1.00 97.62 93 VAL A N 1
ATOM 774 C CA . VAL A 1 93 ? -0.652 -8.716 -0.620 1.00 97.62 93 VAL A CA 1
ATOM 775 C C . VAL A 1 93 ? 0.416 -9.507 0.112 1.00 97.62 93 VAL A C 1
ATOM 777 O O . VAL A 1 93 ? 0.245 -9.860 1.279 1.00 97.62 93 VAL A O 1
ATOM 780 N N . ASP A 1 94 ? 1.525 -9.759 -0.576 1.00 97.38 94 ASP A N 1
ATOM 781 C CA . ASP A 1 94 ? 2.743 -10.299 0.015 1.00 97.38 94 ASP A CA 1
ATOM 782 C C . ASP A 1 94 ? 3.833 -9.231 0.006 1.00 97.38 94 ASP A C 1
ATOM 784 O O . ASP A 1 94 ? 4.357 -8.879 -1.049 1.00 97.38 94 ASP A O 1
ATOM 788 N N . MET A 1 95 ? 4.182 -8.715 1.183 1.00 97.56 95 MET A N 1
ATOM 789 C CA . MET A 1 95 ? 5.126 -7.605 1.313 1.00 97.56 95 MET A CA 1
ATOM 790 C C . MET A 1 95 ? 6.520 -7.925 0.756 1.00 97.56 95 MET A C 1
ATOM 792 O O . MET A 1 95 ? 7.257 -6.999 0.415 1.00 97.56 95 MET A O 1
ATOM 796 N N . SER A 1 96 ? 6.898 -9.205 0.624 1.00 96.88 96 SER A N 1
ATOM 797 C CA . SER A 1 96 ? 8.214 -9.572 0.085 1.00 96.88 96 SER A CA 1
ATOM 798 C C . SER A 1 96 ? 8.407 -9.174 -1.379 1.0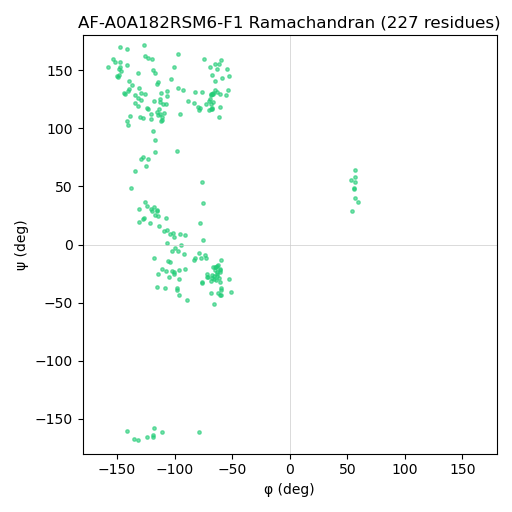0 96.88 96 SER A C 1
ATOM 800 O O . SER A 1 96 ? 9.548 -8.985 -1.795 1.00 96.88 96 SER A O 1
ATOM 802 N N . VAL A 1 97 ? 7.330 -8.972 -2.153 1.00 95.62 97 VAL A N 1
ATOM 803 C CA . VAL A 1 97 ? 7.423 -8.517 -3.555 1.00 95.62 97 VAL A CA 1
ATOM 804 C C . VAL A 1 97 ? 8.083 -7.141 -3.679 1.00 95.62 97 VAL A C 1
ATOM 806 O O . VAL A 1 97 ? 8.749 -6.851 -4.667 1.00 95.62 97 VAL A O 1
ATOM 809 N N . PHE A 1 98 ? 7.963 -6.292 -2.658 1.00 96.69 98 PHE A N 1
ATOM 810 C CA . PHE A 1 98 ? 8.545 -4.953 -2.684 1.00 96.69 98 PHE A CA 1
ATOM 811 C C . PHE A 1 98 ? 10.059 -4.949 -2.429 1.00 96.69 98 PHE A C 1
ATOM 813 O O . PHE A 1 98 ? 10.710 -3.939 -2.676 1.00 96.69 98 PHE A O 1
ATOM 820 N N . GLY A 1 99 ? 10.645 -6.070 -1.985 1.00 95.75 99 GLY A N 1
ATOM 821 C CA . GLY A 1 99 ? 12.066 -6.160 -1.625 1.00 95.75 99 GLY A CA 1
ATOM 822 C C . GLY A 1 99 ? 13.044 -5.908 -2.775 1.00 95.75 99 GLY A C 1
ATOM 823 O O . GLY A 1 99 ? 14.202 -5.583 -2.538 1.00 95.75 99 GLY A O 1
ATOM 824 N N . GLN A 1 100 ? 12.580 -6.009 -4.018 1.00 94.56 100 GLN A N 1
ATOM 825 C CA . GLN A 1 100 ? 13.359 -5.689 -5.218 1.00 94.56 100 GLN A CA 1
ATOM 826 C C . GLN A 1 100 ? 13.459 -4.180 -5.515 1.00 94.56 100 GLN A C 1
ATOM 828 O O . GLN A 1 100 ? 14.179 -3.785 -6.432 1.00 94.56 100 GLN A O 1
ATOM 833 N N . PHE A 1 101 ? 12.736 -3.336 -4.771 1.00 96.81 101 PHE A N 1
ATOM 834 C CA . PHE A 1 101 ? 12.691 -1.890 -4.975 1.00 96.81 101 PHE A CA 1
ATOM 835 C C . PHE A 1 101 ? 13.242 -1.154 -3.741 1.00 96.81 101 PHE A C 1
ATOM 837 O O . PHE A 1 101 ? 12.479 -0.662 -2.905 1.00 96.81 101 PHE A O 1
ATOM 844 N N . PRO A 1 102 ? 14.576 -1.061 -3.598 1.00 96.00 102 PRO A N 1
ATOM 845 C CA . PRO A 1 102 ? 15.207 -0.531 -2.386 1.00 96.00 102 PRO A CA 1
ATOM 846 C C . PRO A 1 102 ? 14.904 0.953 -2.135 1.00 96.00 102 PRO A C 1
ATOM 848 O O . PRO A 1 102 ? 15.047 1.420 -1.007 1.00 96.00 102 PRO A O 1
ATOM 851 N N . ASN A 1 103 ? 14.480 1.675 -3.177 1.00 97.75 103 ASN A N 1
ATOM 852 C CA . ASN A 1 103 ? 14.222 3.109 -3.143 1.00 97.75 103 ASN A CA 1
ATOM 853 C C . ASN A 1 103 ? 12.732 3.480 -3.022 1.00 97.75 103 ASN A C 1
ATOM 855 O O . ASN A 1 103 ? 12.412 4.665 -3.097 1.00 97.75 103 ASN A O 1
ATOM 859 N N . LEU A 1 104 ? 11.823 2.512 -2.827 1.00 97.81 104 LEU A N 1
ATOM 860 C CA . LEU A 1 104 ? 10.407 2.818 -2.589 1.00 97.81 104 LEU A CA 1
ATOM 861 C C . LEU A 1 104 ? 10.236 3.663 -1.330 1.00 97.81 104 LEU A C 1
ATOM 863 O O . LEU A 1 104 ? 10.720 3.294 -0.261 1.00 97.81 104 LEU A O 1
ATOM 867 N N . THR A 1 105 ? 9.491 4.760 -1.457 1.00 97.12 105 THR A N 1
ATOM 868 C CA . THR A 1 105 ? 9.172 5.652 -0.332 1.00 97.12 105 THR A CA 1
ATOM 869 C C . THR A 1 105 ? 7.768 5.419 0.217 1.00 97.12 105 THR A C 1
ATOM 871 O O . THR A 1 105 ? 7.511 5.680 1.387 1.00 97.12 105 THR A O 1
ATOM 874 N N . GLY A 1 106 ? 6.858 4.873 -0.592 1.00 96.94 106 GLY A N 1
ATOM 875 C CA . GLY A 1 106 ? 5.496 4.575 -0.166 1.00 96.94 106 GLY A CA 1
ATOM 876 C C . GLY A 1 106 ? 4.868 3.412 -0.925 1.00 96.94 106 GLY A C 1
ATOM 877 O O . GLY A 1 106 ? 5.284 3.081 -2.036 1.00 96.94 106 GLY A O 1
ATOM 878 N N . ILE A 1 107 ? 3.867 2.790 -0.304 1.00 97.12 107 ILE A N 1
ATOM 879 C CA . ILE A 1 107 ? 3.076 1.693 -0.871 1.00 97.12 107 ILE A CA 1
ATOM 880 C C . ILE A 1 107 ? 1.604 2.109 -0.853 1.00 97.12 107 ILE A C 1
ATOM 882 O O . ILE A 1 107 ? 1.031 2.304 0.220 1.00 97.12 107 ILE A O 1
ATOM 886 N N . PHE A 1 108 ? 1.001 2.224 -2.037 1.00 97.38 108 PHE A N 1
ATOM 887 C CA . PHE A 1 108 ? -0.377 2.684 -2.231 1.00 97.38 108 PHE A CA 1
ATOM 888 C C . PHE A 1 108 ? -1.182 1.587 -2.935 1.00 97.38 108 PHE A C 1
ATOM 890 O O . PHE A 1 108 ? -0.917 1.268 -4.097 1.00 97.38 108 PHE A O 1
ATOM 897 N N . ILE A 1 109 ? -2.080 0.938 -2.184 1.00 97.94 109 ILE A N 1
ATOM 898 C CA . ILE A 1 109 ? -2.932 -0.165 -2.658 1.00 97.94 109 ILE A CA 1
ATOM 899 C C . ILE A 1 109 ? -4.360 -0.000 -2.112 1.00 97.94 109 ILE A C 1
ATOM 901 O O . ILE A 1 109 ? -4.967 -0.903 -1.523 1.00 97.94 109 ILE A O 1
ATOM 905 N N . ASN A 1 110 ? -4.890 1.205 -2.261 1.00 98.62 110 ASN A N 1
ATOM 906 C CA . ASN A 1 110 ? -6.239 1.568 -1.859 1.00 98.62 110 ASN A CA 1
ATOM 907 C C . ASN A 1 110 ? -7.279 0.985 -2.824 1.00 98.62 110 ASN A C 1
ATOM 909 O O . ASN A 1 110 ? -6.972 0.671 -3.975 1.00 98.62 110 ASN A O 1
ATOM 913 N N . GLU A 1 111 ? -8.524 0.870 -2.364 1.00 98.75 111 GLU A N 1
ATOM 914 C CA . GLU A 1 111 ? -9.681 0.542 -3.213 1.00 98.75 111 GLU A CA 1
ATOM 915 C C . GLU A 1 111 ? -9.497 -0.767 -4.000 1.00 98.75 111 GLU A C 1
ATOM 917 O O . GLU A 1 111 ? -9.688 -0.837 -5.212 1.00 98.75 111 GLU A O 1
ATOM 922 N N . ASN A 1 112 ? -9.084 -1.819 -3.299 1.00 98.88 112 ASN A N 1
ATOM 923 C CA . ASN A 1 112 ? -8.909 -3.160 -3.845 1.00 98.88 112 ASN A CA 1
ATOM 924 C C . ASN A 1 112 ? -9.853 -4.147 -3.122 1.00 98.88 112 ASN A C 1
ATOM 926 O O . ASN A 1 112 ? -10.831 -3.761 -2.479 1.00 98.88 112 ASN A O 1
ATOM 930 N N . LYS A 1 113 ? -9.613 -5.454 -3.256 1.00 98.62 113 LYS A N 1
ATOM 931 C CA . LYS A 1 113 ? -10.397 -6.522 -2.612 1.00 98.62 113 LYS A CA 1
ATOM 932 C C . LYS A 1 113 ? -9.529 -7.336 -1.651 1.00 98.62 113 LYS A C 1
ATOM 934 O O . LYS A 1 113 ? -9.716 -8.542 -1.528 1.00 98.62 113 LYS A O 1
ATOM 939 N N . ILE A 1 114 ? -8.541 -6.693 -1.022 1.00 98.75 114 ILE A N 1
ATOM 940 C CA . ILE A 1 114 ? -7.532 -7.388 -0.220 1.00 98.75 114 ILE A CA 1
ATOM 941 C C . ILE A 1 114 ? -8.177 -7.916 1.055 1.00 98.75 114 ILE A C 1
ATOM 943 O O . ILE A 1 114 ? -8.711 -7.133 1.832 1.00 98.75 114 ILE A O 1
ATOM 947 N N . GLU A 1 115 ? -8.074 -9.220 1.296 1.00 98.38 115 GLU A N 1
ATOM 948 C CA . GLU A 1 115 ? -8.578 -9.874 2.513 1.00 98.38 115 GLU A CA 1
ATOM 949 C C . GLU A 1 115 ? -7.477 -10.053 3.572 1.00 98.38 115 GLU A C 1
ATOM 951 O O . GLU A 1 115 ? -7.731 -10.027 4.778 1.00 98.38 115 GLU A O 1
ATOM 956 N N . SER A 1 116 ? -6.222 -10.204 3.142 1.00 97.62 116 SER A N 1
ATOM 957 C CA . SER A 1 116 ? -5.094 -10.435 4.047 1.00 97.62 116 SER A CA 1
ATOM 958 C C . SER A 1 116 ? -3.785 -9.858 3.523 1.00 97.62 116 SER A C 1
ATOM 960 O O . SER A 1 116 ? -3.491 -9.954 2.326 1.00 97.62 116 SER A O 1
ATOM 962 N N . ILE A 1 117 ? -2.962 -9.360 4.447 1.00 98.12 117 ILE A N 1
ATOM 963 C CA . ILE A 1 117 ? -1.569 -8.976 4.195 1.00 98.12 117 ILE A CA 1
ATOM 964 C C . ILE A 1 117 ? -0.650 -10.014 4.837 1.00 98.12 117 ILE A C 1
ATOM 966 O O . ILE A 1 117 ? -0.767 -10.296 6.034 1.00 98.12 117 ILE A O 1
ATOM 970 N N . ARG A 1 118 ? 0.289 -10.553 4.057 1.00 97.06 118 ARG A N 1
ATOM 971 C CA . ARG A 1 118 ? 1.306 -11.510 4.505 1.00 97.06 118 ARG A CA 1
ATOM 972 C C . ARG A 1 118 ? 2.714 -11.053 4.138 1.00 97.06 118 ARG A C 1
ATOM 974 O O . ARG A 1 118 ? 2.915 -10.070 3.430 1.00 97.06 118 ARG A O 1
ATOM 981 N N . THR A 1 119 ? 3.703 -11.767 4.658 1.00 97.19 119 THR A N 1
ATOM 982 C CA . THR A 1 119 ? 5.116 -11.588 4.313 1.00 97.19 119 THR A CA 1
ATOM 983 C C . THR A 1 119 ? 5.752 -12.968 4.231 1.00 97.19 119 THR A C 1
ATOM 985 O O . THR A 1 119 ? 5.987 -13.582 5.271 1.00 97.19 119 THR A O 1
ATOM 988 N N . SER A 1 120 ? 5.980 -13.487 3.024 1.00 95.69 120 SER A N 1
ATOM 989 C CA . SER A 1 120 ? 6.527 -14.843 2.856 1.00 95.69 120 SER A CA 1
ATOM 990 C C . SER A 1 120 ? 8.017 -14.947 3.137 1.00 95.69 120 SER A C 1
ATOM 992 O O . SER A 1 120 ? 8.470 -15.975 3.633 1.00 95.69 120 SER A O 1
ATOM 994 N N . PHE A 1 121 ? 8.773 -13.891 2.846 1.00 95.06 121 PHE A N 1
ATOM 995 C CA . PHE A 1 121 ? 10.211 -13.836 3.089 1.00 95.06 121 PHE A CA 1
ATOM 996 C C . PHE A 1 121 ? 10.581 -12.536 3.799 1.00 95.06 121 PHE A C 1
ATOM 998 O O . PHE A 1 121 ? 9.934 -11.513 3.551 1.00 95.06 121 PHE A O 1
ATOM 1005 N N . PRO A 1 122 ? 11.608 -12.544 4.668 1.00 97.31 122 PRO A N 1
ATOM 1006 C CA . PRO A 1 122 ? 12.084 -11.326 5.298 1.00 97.31 122 PRO A CA 1
ATOM 1007 C C . PRO A 1 122 ? 12.418 -10.252 4.262 1.00 97.31 122 PRO A C 1
ATOM 1009 O O . PRO A 1 122 ? 13.101 -10.521 3.275 1.00 97.31 122 PRO A O 1
ATOM 1012 N N . VAL A 1 123 ? 11.945 -9.032 4.495 1.00 97.31 123 VAL A N 1
ATOM 1013 C CA . VAL A 1 123 ? 12.132 -7.900 3.588 1.00 97.31 123 VAL A CA 1
ATOM 1014 C C . VAL A 1 123 ? 12.495 -6.653 4.379 1.00 97.31 123 VAL A C 1
ATOM 1016 O O . VAL A 1 123 ? 11.911 -6.374 5.427 1.00 97.31 123 VAL A O 1
ATOM 1019 N N . THR A 1 124 ? 13.463 -5.893 3.870 1.00 97.69 124 THR A N 1
ATOM 1020 C CA . THR A 1 124 ? 13.794 -4.561 4.381 1.00 97.69 124 THR A CA 1
ATOM 1021 C C . THR A 1 124 ? 13.436 -3.532 3.324 1.00 97.69 124 THR A C 1
ATOM 1023 O O . THR A 1 124 ? 13.939 -3.610 2.207 1.00 97.69 124 THR A O 1
ATOM 1026 N N . LEU A 1 125 ? 12.585 -2.572 3.681 1.00 97.56 125 LEU A N 1
ATOM 1027 C CA . LEU A 1 125 ? 12.243 -1.434 2.828 1.00 97.56 125 LEU A CA 1
ATOM 1028 C C . LEU A 1 125 ? 12.714 -0.173 3.557 1.00 97.56 125 LEU A C 1
ATOM 1030 O O . LEU A 1 125 ? 11.995 0.351 4.410 1.00 97.56 125 LEU A O 1
ATOM 1034 N N . PRO A 1 126 ? 13.962 0.263 3.314 1.00 97.38 126 PRO A N 1
ATOM 1035 C CA . PRO A 1 126 ? 14.619 1.237 4.173 1.00 97.38 126 PRO A CA 1
ATOM 1036 C C . PRO A 1 126 ? 14.015 2.633 4.046 1.00 97.38 126 PRO A C 1
ATOM 1038 O O . PRO A 1 126 ? 14.082 3.383 5.010 1.00 97.38 126 PRO A O 1
ATOM 1041 N N . LEU A 1 127 ? 13.432 2.985 2.898 1.00 98.25 127 LEU A N 1
ATOM 1042 C CA . LEU A 1 127 ? 12.899 4.327 2.644 1.00 98.25 127 LEU A CA 1
ATOM 1043 C C . LEU A 1 127 ? 11.374 4.423 2.770 1.00 98.25 127 LEU A C 1
ATOM 1045 O O . LEU A 1 127 ? 10.848 5.528 2.685 1.00 98.25 127 LEU A O 1
ATOM 1049 N N . VAL A 1 128 ? 10.666 3.307 2.982 1.00 98.19 128 VAL A N 1
ATOM 1050 C CA . VAL A 1 128 ? 9.201 3.331 3.074 1.00 98.19 128 VAL A CA 1
ATOM 1051 C C . VAL A 1 128 ? 8.771 4.018 4.365 1.00 98.19 128 VAL A C 1
ATOM 1053 O O . VAL A 1 128 ? 9.017 3.503 5.459 1.00 98.19 128 VAL A O 1
ATOM 1056 N N . ASP A 1 129 ? 8.088 5.150 4.219 1.00 97.88 129 ASP A N 1
ATOM 1057 C CA . ASP A 1 129 ? 7.526 5.930 5.322 1.00 97.88 129 ASP A CA 1
ATOM 1058 C C . ASP A 1 129 ? 5.995 5.830 5.409 1.00 97.88 129 ASP A C 1
ATOM 1060 O O . ASP A 1 129 ? 5.428 5.995 6.492 1.00 97.88 129 ASP A O 1
ATOM 1064 N N . THR A 1 130 ? 5.335 5.486 4.301 1.00 98.00 130 THR A N 1
ATOM 1065 C CA . THR A 1 130 ? 3.879 5.549 4.163 1.00 98.00 130 THR A CA 1
ATOM 1066 C C . THR A 1 130 ? 3.332 4.283 3.518 1.00 98.00 130 THR A C 1
ATOM 1068 O O . THR A 1 130 ? 3.773 3.862 2.448 1.00 98.00 130 THR A O 1
ATOM 1071 N N . ILE A 1 131 ? 2.328 3.681 4.154 1.00 98.25 131 ILE A N 1
ATOM 1072 C CA . ILE A 1 131 ? 1.609 2.515 3.632 1.00 98.25 131 ILE A CA 1
ATOM 1073 C C . ILE A 1 131 ? 0.102 2.784 3.677 1.00 98.25 131 ILE A C 1
ATOM 1075 O O . ILE A 1 131 ? -0.457 3.065 4.737 1.00 98.25 131 ILE A O 1
ATOM 1079 N N . MET A 1 132 ? -0.576 2.665 2.537 1.00 98.44 132 MET A N 1
ATOM 1080 C CA . MET A 1 132 ? -2.014 2.905 2.414 1.00 98.44 132 MET A CA 1
ATOM 1081 C C . MET A 1 132 ? -2.729 1.680 1.839 1.00 98.44 132 MET A C 1
ATOM 1083 O O . MET A 1 132 ? -2.488 1.273 0.705 1.00 98.44 132 MET A O 1
ATOM 1087 N N . PHE A 1 133 ? -3.625 1.109 2.645 1.00 98.50 133 PHE A N 1
ATOM 1088 C CA . PHE A 1 133 ? -4.479 -0.034 2.315 1.00 98.50 133 PHE A CA 1
ATOM 1089 C C . PHE A 1 133 ? -5.958 0.297 2.554 1.00 98.50 133 PHE A C 1
ATOM 1091 O O . PHE A 1 133 ? -6.737 -0.533 3.031 1.00 98.50 133 PHE A O 1
ATOM 1098 N N . GLN A 1 134 ? -6.356 1.536 2.277 1.00 98.62 134 GLN A N 1
ATOM 1099 C CA . GLN A 1 134 ? -7.704 2.012 2.565 1.00 98.62 134 GLN A CA 1
ATOM 1100 C C . GLN A 1 134 ? -8.729 1.347 1.647 1.00 98.62 134 GLN A C 1
ATOM 1102 O O . GLN A 1 134 ? -8.404 0.986 0.517 1.00 98.62 134 GLN A O 1
ATOM 1107 N N . ASN A 1 135 ? -9.978 1.230 2.100 1.00 98.81 135 ASN A N 1
ATOM 1108 C CA . ASN A 1 135 ? -11.090 0.738 1.276 1.00 98.81 135 ASN A CA 1
ATOM 1109 C C . ASN A 1 135 ? -10.809 -0.658 0.692 1.00 98.81 135 ASN A C 1
ATOM 1111 O O . ASN A 1 135 ? -10.870 -0.871 -0.517 1.00 98.81 135 ASN A O 1
ATOM 1115 N N . ASN A 1 136 ? -10.463 -1.599 1.564 1.00 98.88 136 ASN A N 1
ATOM 1116 C CA . ASN A 1 136 ? -10.231 -3.001 1.226 1.00 98.88 136 ASN A CA 1
ATOM 1117 C C . ASN A 1 136 ? -11.147 -3.895 2.087 1.00 98.88 136 ASN A C 1
ATOM 1119 O O . ASN A 1 136 ? -12.123 -3.432 2.677 1.00 98.88 136 ASN A O 1
ATOM 1123 N N . GLN A 1 137 ? -10.876 -5.199 2.136 1.00 98.69 137 GLN A N 1
ATOM 1124 C CA . GLN A 1 137 ? -11.648 -6.187 2.897 1.00 98.69 137 GLN A CA 1
ATOM 1125 C C . GLN A 1 137 ? -10.769 -6.878 3.951 1.00 98.69 137 GLN A C 1
ATOM 1127 O O . GLN A 1 137 ? -10.987 -8.039 4.290 1.00 98.69 137 GLN A O 1
ATOM 1132 N N . ILE A 1 138 ? -9.743 -6.179 4.455 1.00 98.81 138 ILE A N 1
ATOM 1133 C CA . ILE A 1 138 ? -8.676 -6.788 5.250 1.00 98.81 138 ILE A CA 1
ATOM 1134 C C . ILE A 1 138 ? -9.232 -7.257 6.590 1.00 98.81 138 ILE A C 1
ATOM 1136 O O . ILE A 1 138 ? -9.705 -6.447 7.387 1.00 98.81 138 ILE A O 1
ATOM 1140 N N . VAL A 1 139 ? -9.100 -8.554 6.858 1.00 98.31 139 VAL A N 1
ATOM 1141 C CA . VAL A 1 139 ? -9.438 -9.179 8.146 1.00 98.31 139 VAL A CA 1
ATOM 1142 C C . VAL A 1 139 ? -8.202 -9.480 8.991 1.00 98.31 139 VAL A C 1
ATOM 1144 O O . VAL A 1 139 ? -8.298 -9.607 10.211 1.00 98.31 139 VAL A O 1
ATOM 1147 N N . SER A 1 140 ? -7.025 -9.598 8.367 1.00 95.44 140 SER A N 1
ATOM 1148 C CA . SER A 1 140 ? -5.786 -9.963 9.057 1.00 95.44 140 SER A CA 1
ATOM 1149 C C . SER A 1 140 ? -4.545 -9.334 8.427 1.00 95.44 140 SER A C 1
ATOM 1151 O O . SER A 1 140 ? -4.453 -9.137 7.214 1.00 95.44 140 SER A O 1
ATOM 1153 N N . VAL A 1 141 ? -3.574 -9.015 9.283 1.00 97.00 141 VAL A N 1
ATOM 1154 C CA . VAL A 1 141 ? -2.345 -8.317 8.909 1.00 97.00 141 VAL A CA 1
ATOM 1155 C C . VAL A 1 141 ? -1.151 -9.005 9.558 1.00 97.00 141 VAL A C 1
ATOM 1157 O O . VAL A 1 141 ? -1.075 -9.091 10.784 1.00 97.00 141 VAL A O 1
ATOM 1160 N N . ASN A 1 142 ? -0.196 -9.460 8.746 1.00 95.38 142 ASN A N 1
ATOM 1161 C CA . ASN A 1 142 ? 1.040 -10.077 9.212 1.00 95.38 142 ASN A CA 1
ATOM 1162 C C . ASN A 1 142 ? 2.275 -9.409 8.587 1.00 95.38 142 ASN A C 1
ATOM 1164 O O . ASN A 1 142 ? 2.583 -9.624 7.418 1.00 95.38 142 ASN A O 1
ATOM 1168 N N . PHE A 1 143 ? 3.007 -8.662 9.418 1.00 96.25 143 PHE A N 1
ATOM 1169 C CA . PHE A 1 143 ? 4.277 -8.002 9.083 1.00 96.25 143 PHE A CA 1
ATOM 1170 C C . PHE A 1 143 ? 5.485 -8.700 9.738 1.00 96.25 143 PHE A C 1
ATOM 1172 O O . PHE A 1 143 ? 6.524 -8.071 9.938 1.00 96.25 143 PHE A O 1
ATOM 1179 N N . THR A 1 144 ? 5.377 -9.987 10.111 1.00 91.56 144 THR A N 1
ATOM 1180 C CA . THR A 1 144 ? 6.387 -10.707 10.921 1.00 91.56 144 THR A CA 1
ATOM 1181 C C . THR A 1 144 ? 7.773 -10.816 10.243 1.00 91.56 144 THR A C 1
ATOM 1183 O O . THR A 1 144 ? 8.792 -10.978 10.915 1.00 91.56 144 THR A O 1
ATOM 1186 N N . GLY A 1 145 ? 7.853 -10.605 8.927 1.00 94.00 145 GLY A N 1
ATOM 1187 C CA . GLY A 1 145 ? 9.105 -10.550 8.160 1.00 94.00 145 GLY A CA 1
ATOM 1188 C C . GLY A 1 145 ? 9.538 -9.151 7.705 1.00 94.00 145 GLY A C 1
ATOM 1189 O O . GLY A 1 145 ? 10.549 -9.035 7.024 1.00 94.00 145 GLY A O 1
ATOM 1190 N N . CYS A 1 146 ? 8.800 -8.090 8.035 1.00 97.25 146 CYS A N 1
ATOM 1191 C CA . CYS A 1 146 ? 9.102 -6.748 7.537 1.00 97.25 146 CYS A CA 1
ATOM 1192 C C . CYS A 1 146 ? 10.002 -5.961 8.493 1.00 97.25 146 CYS A C 1
ATOM 1194 O O . CYS A 1 146 ? 9.706 -5.860 9.685 1.00 97.25 146 CYS A O 1
ATOM 1196 N N . ASN A 1 147 ? 11.034 -5.330 7.936 1.00 97.44 147 ASN A N 1
ATOM 1197 C CA . ASN A 1 147 ? 11.840 -4.295 8.571 1.00 97.44 147 ASN A CA 1
ATOM 1198 C C . ASN A 1 147 ? 11.630 -2.961 7.834 1.00 97.44 147 ASN A C 1
ATOM 1200 O O . ASN A 1 147 ? 12.031 -2.816 6.678 1.00 97.44 147 ASN A O 1
ATOM 1204 N N . LEU A 1 148 ? 10.975 -2.009 8.501 1.00 97.75 148 LEU A N 1
ATOM 1205 C CA . LEU A 1 148 ? 10.570 -0.712 7.948 1.00 97.75 148 LEU A CA 1
ATOM 1206 C C . LEU A 1 148 ? 11.043 0.401 8.901 1.00 97.75 148 LEU A C 1
ATOM 1208 O O . LEU A 1 148 ? 10.239 0.938 9.665 1.00 97.75 148 LEU A O 1
ATOM 1212 N N . PRO A 1 149 ? 12.352 0.708 8.941 1.00 96.50 149 PRO A N 1
ATOM 1213 C CA . PRO A 1 149 ? 12.933 1.573 9.973 1.00 96.50 149 PRO A CA 1
ATOM 1214 C C . PRO A 1 149 ? 12.386 3.007 9.952 1.00 96.50 149 PRO A C 1
ATOM 1216 O O . PRO A 1 149 ? 12.375 3.663 10.989 1.00 96.50 149 PRO A O 1
ATOM 1219 N N . ASN A 1 150 ? 11.908 3.467 8.793 1.00 97.44 150 ASN A N 1
ATOM 1220 C CA . ASN A 1 150 ? 11.370 4.811 8.594 1.00 97.44 150 ASN A CA 1
ATOM 1221 C C . ASN A 1 150 ? 9.837 4.855 8.508 1.00 97.44 150 ASN A C 1
ATOM 1223 O O . ASN A 1 150 ? 9.291 5.910 8.198 1.00 97.44 150 ASN A O 1
ATOM 1227 N N . LEU A 1 151 ? 9.129 3.752 8.806 1.00 98.31 151 LEU A N 1
ATOM 1228 C CA . LEU A 1 151 ? 7.669 3.728 8.706 1.00 98.31 151 LEU A CA 1
ATOM 1229 C C . LEU A 1 151 ? 7.040 4.747 9.660 1.00 98.31 151 LEU A C 1
ATOM 1231 O O . LEU A 1 151 ? 7.006 4.559 10.881 1.00 98.31 151 LEU A O 1
ATOM 1235 N N . TYR A 1 152 ? 6.473 5.797 9.083 1.00 98.25 152 TYR A N 1
ATOM 1236 C CA . TYR A 1 152 ? 5.844 6.888 9.801 1.00 98.25 152 TYR A CA 1
ATOM 1237 C C . TYR A 1 152 ? 4.328 6.728 9.871 1.00 98.25 152 TYR A C 1
ATOM 1239 O O . TYR A 1 152 ? 3.751 6.974 10.927 1.00 98.25 152 TYR A O 1
ATOM 1247 N N . TYR A 1 153 ? 3.677 6.267 8.802 1.00 98.69 153 TYR A N 1
ATOM 1248 C CA . TYR A 1 153 ? 2.219 6.188 8.726 1.00 98.69 153 TYR A CA 1
ATOM 1249 C C . TYR A 1 153 ? 1.742 4.905 8.041 1.00 98.69 153 TYR A C 1
ATOM 1251 O O . TYR A 1 153 ? 2.226 4.532 6.971 1.00 98.69 153 TYR A O 1
ATOM 1259 N N . ILE A 1 154 ? 0.751 4.242 8.641 1.00 98.62 154 ILE A N 1
ATOM 1260 C CA . ILE A 1 154 ? 0.007 3.158 7.997 1.00 98.62 154 ILE A CA 1
ATOM 1261 C C . ILE A 1 154 ? -1.500 3.353 8.154 1.00 98.62 154 ILE A C 1
ATOM 1263 O O . ILE A 1 154 ? -2.026 3.484 9.260 1.00 98.62 154 ILE A O 1
ATOM 1267 N N . SER A 1 155 ? -2.213 3.330 7.031 1.00 98.69 155 SER A N 1
ATOM 1268 C CA . SER A 1 155 ? -3.670 3.413 7.011 1.00 98.69 155 SER A CA 1
ATOM 1269 C C . SER A 1 155 ? -4.294 2.094 6.586 1.00 98.69 155 SER A C 1
ATOM 1271 O O . SER A 1 155 ? -4.072 1.603 5.480 1.00 98.69 155 SER A O 1
ATOM 1273 N N . LEU A 1 156 ? -5.115 1.551 7.478 1.00 98.75 156 LEU A N 1
ATOM 1274 C CA . LEU A 1 156 ? -5.987 0.395 7.283 1.00 98.75 156 LEU A CA 1
ATOM 1275 C C . LEU A 1 156 ? -7.459 0.828 7.368 1.00 98.75 156 LEU A C 1
ATOM 1277 O O . LEU A 1 156 ? -8.334 0.035 7.715 1.00 98.75 156 LEU A O 1
ATOM 1281 N N . MET A 1 157 ? -7.738 2.101 7.084 1.00 98.69 157 MET A N 1
ATOM 1282 C CA . MET A 1 157 ? -9.079 2.670 7.155 1.00 98.69 157 MET A CA 1
ATOM 1283 C C . MET A 1 157 ? -10.053 1.934 6.224 1.00 98.69 157 MET A C 1
ATOM 1285 O O . MET A 1 157 ? -9.695 1.573 5.105 1.00 98.69 157 MET A O 1
ATOM 1289 N N . ASN A 1 1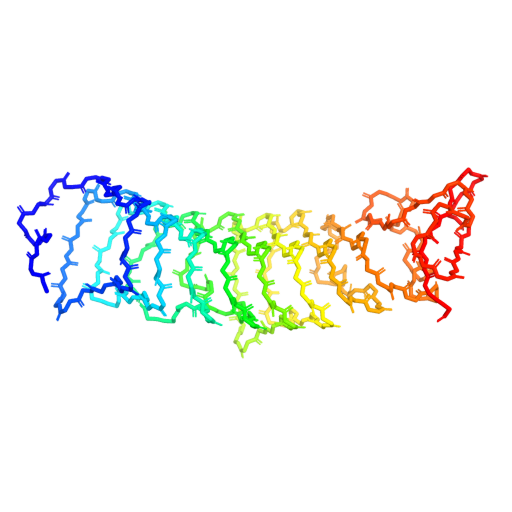58 ? -11.301 1.770 6.665 1.00 98.69 158 ASN A N 1
ATOM 1290 C CA . ASN A 1 158 ? -12.384 1.165 5.890 1.00 98.69 158 ASN A CA 1
ATOM 1291 C C . ASN A 1 158 ? -12.019 -0.253 5.411 1.00 98.69 158 ASN A C 1
ATOM 1293 O O . ASN A 1 158 ? -11.853 -0.508 4.219 1.00 98.69 158 ASN A O 1
ATOM 1297 N N . ASN A 1 159 ? -11.842 -1.145 6.385 1.00 98.88 159 ASN A N 1
ATOM 1298 C CA . ASN A 1 159 ? -11.527 -2.564 6.226 1.00 98.88 159 ASN A CA 1
ATOM 1299 C C . ASN A 1 159 ? -12.413 -3.398 7.176 1.00 98.88 159 ASN A C 1
ATOM 1301 O O . ASN A 1 159 ? -13.382 -2.889 7.741 1.00 98.88 159 ASN A O 1
ATOM 1305 N N . GLN A 1 160 ? -12.091 -4.680 7.360 1.00 98.44 160 GLN A N 1
ATOM 1306 C CA . GLN A 1 160 ? -12.863 -5.627 8.170 1.00 98.44 160 GLN A CA 1
ATOM 1307 C C . GLN A 1 160 ? -12.089 -6.123 9.404 1.00 98.44 160 GLN A C 1
ATOM 1309 O O . GLN A 1 160 ? -12.291 -7.242 9.880 1.00 98.44 160 GLN A O 1
ATOM 1314 N N . LEU A 1 161 ? -11.190 -5.297 9.945 1.00 98.50 161 LEU A N 1
ATOM 1315 C CA . LEU A 1 161 ? -10.403 -5.641 11.125 1.00 98.50 161 LEU A CA 1
ATOM 1316 C C . LEU A 1 161 ? -11.295 -5.690 12.368 1.00 98.50 161 LEU A C 1
ATOM 1318 O O . LEU A 1 161 ? -11.940 -4.708 12.730 1.00 98.50 161 LEU A O 1
ATOM 1322 N N . THR A 1 162 ? -11.266 -6.813 13.084 1.00 97.88 162 THR A N 1
ATOM 1323 C CA . THR A 1 162 ? -11.976 -6.959 14.367 1.00 97.88 162 THR A CA 1
ATOM 1324 C C . THR A 1 162 ? -11.120 -6.598 15.581 1.00 97.88 162 THR A C 1
ATOM 1326 O O . THR A 1 162 ? -11.609 -6.563 16.710 1.00 97.88 162 THR A O 1
ATOM 1329 N N . ALA A 1 163 ? -9.826 -6.363 15.380 1.00 98.06 163 ALA A N 1
ATOM 1330 C CA . ALA A 1 163 ? -8.875 -5.980 16.414 1.00 98.06 163 ALA A CA 1
ATOM 1331 C C . ALA A 1 163 ? -7.805 -5.055 15.827 1.00 98.06 163 ALA A C 1
ATOM 1333 O O . ALA A 1 163 ? -7.492 -5.129 14.638 1.00 98.06 163 ALA A O 1
ATOM 1334 N N . VAL A 1 164 ? -7.226 -4.202 16.670 1.00 97.75 164 VAL A N 1
ATOM 1335 C CA . VAL A 1 164 ? -6.073 -3.381 16.291 1.00 97.75 164 VAL A CA 1
ATOM 1336 C C . VAL A 1 164 ? -4.880 -4.319 16.061 1.00 97.75 164 VAL A C 1
ATOM 1338 O O . VAL A 1 164 ? -4.517 -5.063 16.978 1.00 97.75 164 VAL A O 1
ATOM 1341 N N . PRO A 1 165 ? -4.257 -4.319 14.870 1.00 96.44 165 PRO A N 1
ATOM 1342 C CA . PRO A 1 165 ? -3.129 -5.198 14.600 1.00 96.44 165 PRO A CA 1
ATOM 1343 C C . PRO A 1 165 ? -1.919 -4.789 15.459 1.00 96.44 165 PRO A C 1
ATOM 1345 O O . PRO A 1 165 ? -1.702 -3.595 15.690 1.00 96.44 165 PRO A O 1
ATOM 1348 N N . PRO A 1 166 ? -1.080 -5.739 15.914 1.00 93.75 166 PRO A N 1
ATOM 1349 C CA . PRO A 1 166 ? 0.008 -5.481 16.864 1.00 93.75 166 PRO A CA 1
ATOM 1350 C C . PRO A 1 166 ? 1.230 -4.784 16.227 1.00 93.75 166 PRO A C 1
ATOM 1352 O O . PRO A 1 166 ? 2.373 -5.044 16.598 1.00 93.75 166 PRO A O 1
ATOM 1355 N N . LEU A 1 167 ? 1.023 -3.875 15.269 1.00 95.69 167 LEU A N 1
ATOM 1356 C CA . LEU A 1 167 ? 2.103 -3.234 14.516 1.00 95.69 167 LEU A CA 1
ATOM 1357 C C . LEU A 1 167 ? 2.960 -2.307 15.379 1.00 95.69 167 LEU A C 1
ATOM 1359 O O . LEU A 1 167 ? 4.144 -2.177 15.099 1.00 95.69 167 LEU A O 1
ATOM 1363 N N . PHE A 1 168 ? 2.431 -1.738 16.468 1.00 95.81 168 PHE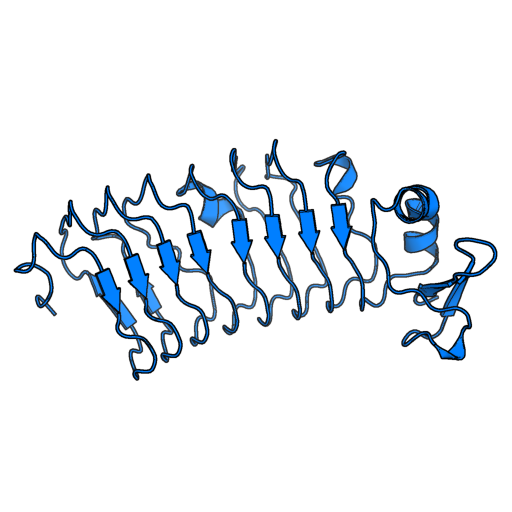 A N 1
ATOM 1364 C CA . PHE A 1 168 ? 3.230 -0.933 17.403 1.00 95.81 168 PHE A CA 1
ATOM 1365 C C . PHE A 1 168 ? 4.381 -1.713 18.061 1.00 95.81 168 PHE A C 1
ATOM 1367 O O . PHE A 1 168 ? 5.338 -1.097 18.514 1.00 95.81 168 PHE A O 1
ATOM 1374 N N . GLN A 1 169 ? 4.315 -3.049 18.116 1.00 93.19 169 GLN A N 1
ATOM 1375 C CA . GLN A 1 169 ? 5.423 -3.871 18.620 1.00 93.19 169 GLN A CA 1
ATOM 1376 C C . GLN A 1 169 ? 6.601 -3.908 17.638 1.00 93.19 169 GLN A C 1
ATOM 1378 O O . GLN A 1 169 ? 7.743 -4.078 18.050 1.00 93.19 169 GLN A O 1
ATOM 1383 N N . ARG A 1 170 ? 6.322 -3.745 16.340 1.00 93.38 170 ARG A N 1
ATOM 1384 C CA . ARG A 1 170 ? 7.318 -3.757 15.259 1.00 93.38 170 ARG A CA 1
ATOM 1385 C C . ARG A 1 170 ? 7.756 -2.376 14.829 1.00 93.38 170 ARG A C 1
ATOM 1387 O O . ARG A 1 170 ? 8.929 -2.173 14.547 1.00 93.38 170 ARG A O 1
ATOM 1394 N N . PHE A 1 171 ? 6.820 -1.439 14.813 1.00 96.12 171 PHE A N 1
ATOM 1395 C CA . PHE A 1 171 ? 7.032 -0.071 14.378 1.00 96.12 171 PHE A CA 1
ATOM 1396 C C . PHE A 1 171 ? 6.525 0.879 15.479 1.00 96.12 171 PHE A C 1
ATOM 1398 O O . PHE A 1 171 ? 5.434 1.450 15.382 1.00 96.12 171 PHE A O 1
ATOM 1405 N N . PRO A 1 172 ? 7.282 1.034 16.588 1.00 94.19 172 PRO A N 1
ATOM 1406 C CA . PRO A 1 172 ? 6.815 1.757 17.775 1.00 94.19 172 PRO A CA 1
ATOM 1407 C C . PRO A 1 172 ? 6.470 3.226 17.520 1.00 94.19 172 PRO A C 1
ATOM 1409 O O . PRO A 1 172 ? 5.645 3.796 18.239 1.00 94.19 172 PRO A O 1
ATOM 1412 N N . ASN A 1 173 ? 7.044 3.831 16.477 1.00 94.19 173 ASN A N 1
ATOM 1413 C CA . ASN A 1 173 ? 6.890 5.247 16.133 1.00 94.19 173 ASN A CA 1
ATOM 1414 C C . ASN A 1 173 ? 5.819 5.532 15.060 1.00 94.19 173 ASN A C 1
ATOM 1416 O O . ASN A 1 173 ? 5.471 6.689 14.858 1.00 94.19 173 ASN A O 1
ATOM 1420 N N . THR A 1 174 ? 5.213 4.504 14.458 1.00 96.75 174 THR A N 1
ATOM 1421 C CA . THR A 1 174 ? 4.247 4.645 13.353 1.00 96.75 174 THR A CA 1
ATOM 1422 C C . THR A 1 174 ? 2.844 5.104 13.759 1.00 96.75 174 THR A C 1
ATOM 1424 O O . THR A 1 174 ? 2.196 4.507 14.616 1.00 96.75 174 THR A O 1
ATOM 1427 N N . LEU A 1 175 ? 2.296 6.103 13.087 1.00 98.56 175 LEU A N 1
ATOM 1428 C CA . LEU A 1 175 ? 0.886 6.469 13.162 1.00 98.56 175 LEU A CA 1
ATOM 1429 C C . LEU A 1 175 ? -0.017 5.393 12.527 1.00 98.56 175 LEU A C 1
ATOM 1431 O O . LEU A 1 175 ? 0.086 5.087 11.341 1.00 98.56 175 LEU A O 1
ATOM 1435 N N . MET A 1 176 ? -0.864 4.805 13.375 1.00 98.56 176 MET A N 1
ATOM 1436 C CA . MET A 1 176 ? -1.966 3.872 13.116 1.00 98.56 176 MET A CA 1
ATOM 1437 C C . MET A 1 176 ? -3.253 4.546 12.628 1.00 98.56 176 MET A C 1
ATOM 1439 O O . MET A 1 176 ? -3.802 5.251 13.456 1.00 98.56 176 MET A O 1
ATOM 1443 N N . SER A 1 177 ? -3.828 4.326 11.438 1.00 98.69 177 SER A N 1
ATOM 1444 C CA . SER A 1 177 ? -5.287 4.537 11.254 1.00 98.69 177 SER A CA 1
ATOM 1445 C C . SER A 1 177 ? -6.011 3.217 10.994 1.00 98.69 177 SER A C 1
ATOM 1447 O O . SER A 1 177 ? -5.656 2.475 10.080 1.00 98.69 177 SER A O 1
ATOM 1449 N N . VAL A 1 178 ? -7.025 2.923 11.812 1.00 98.62 178 VAL A N 1
ATOM 1450 C CA . VAL A 1 178 ? -7.940 1.768 11.689 1.00 98.62 178 VAL A CA 1
ATOM 1451 C C . VAL A 1 178 ? -9.402 2.217 11.696 1.00 98.62 178 VAL A C 1
ATOM 1453 O O . VAL A 1 178 ? -10.306 1.457 12.038 1.00 98.62 178 VAL A O 1
ATOM 1456 N N . GLU A 1 179 ? -9.656 3.472 11.338 1.00 98.50 179 GLU A N 1
ATOM 1457 C CA . GLU A 1 179 ? -11.005 4.023 11.239 1.00 98.50 179 GLU A CA 1
ATOM 1458 C C . GLU A 1 179 ? -11.889 3.178 10.317 1.00 98.50 179 GLU A C 1
ATOM 1460 O O . GLU A 1 179 ? -11.412 2.537 9.383 1.00 98.50 179 GLU A O 1
ATOM 1465 N N . ARG A 1 180 ? -13.197 3.171 10.571 1.00 98.00 180 ARG A N 1
ATOM 1466 C CA . ARG A 1 180 ? -14.196 2.438 9.786 1.00 98.00 180 ARG A CA 1
ATOM 1467 C C . ARG A 1 180 ? -13.900 0.935 9.697 1.00 98.00 180 ARG A C 1
ATOM 1469 O O . ARG A 1 180 ? -14.077 0.328 8.651 1.00 98.00 180 ARG A O 1
ATOM 1476 N N . ASN A 1 181 ? -13.444 0.348 10.800 1.00 98.62 181 ASN A N 1
ATOM 1477 C CA . ASN A 1 181 ? -13.315 -1.096 10.978 1.00 98.62 181 ASN A CA 1
ATOM 1478 C C . ASN A 1 181 ? -14.207 -1.561 12.142 1.00 98.62 181 ASN A C 1
ATOM 1480 O O . ASN A 1 181 ? -14.386 -0.805 13.103 1.00 98.62 181 ASN A O 1
ATOM 1484 N N . PRO A 1 182 ? -14.722 -2.802 12.125 1.00 97.62 182 PRO A N 1
ATOM 1485 C CA . PRO A 1 182 ? -15.506 -3.375 13.219 1.00 97.62 182 PRO A CA 1
ATOM 1486 C C . PRO A 1 182 ? -14.621 -3.812 14.408 1.00 97.62 182 PRO A C 1
ATOM 1488 O O . PRO A 1 182 ? -14.678 -4.955 14.859 1.00 97.62 182 PRO A O 1
ATOM 1491 N N . ILE A 1 183 ? -13.782 -2.910 14.931 1.00 98.19 183 ILE A N 1
ATOM 1492 C CA . ILE A 1 183 ? -12.837 -3.199 16.021 1.00 98.19 183 ILE A CA 1
ATOM 1493 C C . ILE A 1 183 ? -13.600 -3.493 17.315 1.00 98.19 183 ILE A C 1
ATOM 1495 O O . ILE A 1 183 ? -14.454 -2.712 17.733 1.00 98.19 183 ILE A O 1
ATOM 1499 N N . LYS A 1 184 ? -13.261 -4.592 17.994 1.00 98.19 184 LYS A N 1
ATOM 1500 C CA . LYS A 1 184 ? -13.838 -4.949 19.296 1.00 98.19 184 LYS A CA 1
ATOM 1501 C C . LYS A 1 184 ? -13.466 -3.942 20.382 1.00 98.19 184 LYS A C 1
ATOM 1503 O O . LYS A 1 184 ? -12.307 -3.530 20.475 1.00 98.19 184 LYS A O 1
ATOM 1508 N N . CYS A 1 185 ? -14.400 -3.623 21.273 1.00 98.00 185 CYS A N 1
ATOM 1509 C CA . CYS A 1 185 ? -14.200 -2.665 22.361 1.00 98.00 185 CYS A CA 1
ATOM 1510 C C . CYS A 1 185 ? -13.054 -3.088 23.290 1.00 98.00 185 CYS A C 1
ATOM 1512 O O . CYS A 1 185 ? -12.249 -2.249 23.692 1.00 98.00 185 CYS A O 1
ATOM 1514 N N . ALA A 1 186 ? -12.911 -4.391 23.557 1.00 97.50 186 ALA A N 1
ATOM 1515 C CA . ALA A 1 186 ? -11.791 -4.928 24.332 1.00 97.50 186 ALA A CA 1
ATOM 1516 C C . ALA A 1 186 ? -10.426 -4.638 23.677 1.00 97.50 186 ALA A C 1
ATOM 1518 O O . ALA A 1 186 ? -9.492 -4.209 24.354 1.00 97.50 186 ALA A O 1
ATOM 1519 N N . SER A 1 187 ? -10.325 -4.810 22.353 1.00 97.44 187 SER A N 1
ATOM 1520 C CA . SER A 1 187 ? -9.106 -4.485 21.605 1.00 97.44 187 SER A CA 1
ATOM 1521 C C . SER A 1 187 ? -8.859 -2.979 21.579 1.00 97.44 187 SER A C 1
ATOM 1523 O O . SER A 1 187 ? -7.738 -2.535 21.788 1.00 97.44 187 SER A O 1
ATOM 1525 N N . MET A 1 188 ? -9.895 -2.166 21.388 1.00 97.44 188 MET A N 1
ATOM 1526 C CA . MET A 1 188 ? -9.738 -0.714 21.410 1.00 97.44 188 MET A CA 1
ATOM 1527 C C . MET A 1 188 ? -9.248 -0.215 22.780 1.00 97.44 188 MET A C 1
ATOM 1529 O O . MET A 1 188 ? -8.329 0.602 22.847 1.00 97.44 188 MET A O 1
ATOM 1533 N N . MET A 1 189 ? -9.788 -0.759 23.877 1.00 96.50 189 MET A N 1
ATOM 1534 C CA . MET A 1 189 ? -9.375 -0.415 25.241 1.00 96.50 189 MET A CA 1
ATOM 1535 C C . MET A 1 189 ? -7.897 -0.708 25.505 1.00 96.50 189 MET A C 1
ATOM 1537 O O . MET A 1 189 ? -7.230 0.121 26.128 1.00 96.50 189 MET A O 1
ATOM 1541 N N . SER A 1 190 ? -7.347 -1.817 24.993 1.00 97.06 190 SER A N 1
ATOM 1542 C CA . SER A 1 190 ? -5.915 -2.115 25.161 1.00 97.06 190 SER A CA 1
ATOM 1543 C C . SER A 1 190 ? -5.002 -1.093 24.473 1.00 97.06 190 SER A C 1
ATOM 1545 O O . SER A 1 190 ? -3.837 -0.967 24.844 1.00 97.06 190 SER A O 1
ATOM 1547 N N . PHE A 1 191 ? -5.524 -0.330 23.507 1.00 97.06 191 PHE A N 1
ATOM 1548 C CA . PHE A 1 191 ? -4.801 0.730 22.803 1.00 97.06 191 PHE A CA 1
ATOM 1549 C C . PHE A 1 191 ? -5.265 2.149 23.167 1.00 97.06 191 PHE A C 1
ATOM 1551 O O . PHE A 1 191 ? -4.809 3.104 22.540 1.00 97.06 191 PHE A O 1
ATOM 1558 N N . LYS A 1 192 ? -6.077 2.333 24.222 1.00 95.94 192 LYS A N 1
ATOM 1559 C CA . LYS A 1 192 ? -6.586 3.652 24.649 1.00 95.94 192 LYS A CA 1
ATOM 1560 C C . LYS A 1 192 ? -5.485 4.706 24.809 1.00 95.94 192 LYS A C 1
ATOM 1562 O O . LYS A 1 192 ? -5.643 5.835 24.360 1.00 95.94 192 LYS A O 1
ATOM 1567 N N . LYS A 1 193 ? -4.332 4.326 25.370 1.00 95.69 193 LYS A N 1
ATOM 1568 C CA . LYS A 1 193 ? -3.170 5.223 25.484 1.00 95.69 193 LYS A CA 1
ATOM 1569 C C . LYS A 1 193 ? -2.678 5.711 24.114 1.00 95.69 193 LYS A C 1
ATOM 1571 O O . LYS A 1 193 ? -2.421 6.895 23.957 1.00 95.69 193 LYS A O 1
ATOM 1576 N N . LYS A 1 194 ? -2.593 4.823 23.116 1.00 97.56 194 LYS A N 1
ATOM 1577 C CA . LYS A 1 194 ? -2.177 5.186 21.751 1.00 97.56 194 LYS A CA 1
ATOM 1578 C C . LYS A 1 194 ? -3.201 6.057 21.039 1.00 97.56 194 LYS A C 1
ATOM 1580 O O . LYS A 1 194 ? -2.803 6.917 20.262 1.00 97.56 194 LYS A O 1
ATOM 1585 N N . ILE A 1 195 ? -4.483 5.878 21.340 1.00 97.19 195 ILE A N 1
ATOM 1586 C CA . ILE A 1 195 ? -5.545 6.749 20.834 1.00 97.19 195 ILE A CA 1
ATOM 1587 C C . ILE A 1 195 ? -5.383 8.161 21.411 1.00 97.19 195 ILE A C 1
ATOM 1589 O O . ILE A 1 195 ? -5.271 9.120 20.656 1.00 97.19 195 ILE A O 1
ATOM 1593 N N . ASN A 1 196 ? -5.244 8.282 22.734 1.00 95.25 196 ASN A N 1
ATOM 1594 C CA . ASN A 1 196 ? -5.089 9.579 23.405 1.00 95.25 196 ASN A CA 1
ATOM 1595 C C . ASN A 1 196 ? -3.775 10.297 23.034 1.00 95.25 196 ASN A C 1
ATOM 1597 O O . ASN A 1 196 ? -3.730 11.520 22.993 1.00 95.25 196 ASN A O 1
ATOM 1601 N N . GLU A 1 197 ? -2.712 9.549 22.721 1.00 95.88 197 GLU A N 1
ATOM 1602 C CA . GLU A 1 197 ? -1.442 10.080 22.195 1.00 95.88 197 GLU A CA 1
ATOM 1603 C C . GLU A 1 197 ? -1.523 10.496 20.710 1.00 95.88 197 GLU A C 1
ATOM 1605 O O . GLU A 1 197 ? -0.500 10.847 20.127 1.00 95.88 197 GLU A O 1
ATOM 1610 N N . SER A 1 198 ? -2.698 10.420 20.066 1.00 96.44 198 SER A N 1
ATOM 1611 C CA . SER A 1 198 ? -2.877 10.633 18.616 1.00 96.44 198 SER A CA 1
ATOM 1612 C C . SER A 1 198 ? -1.970 9.746 17.753 1.00 96.44 198 SER A C 1
ATOM 1614 O O . SER A 1 198 ? -1.577 10.101 16.647 1.00 96.44 198 SER A O 1
ATOM 1616 N N . ARG A 1 199 ? -1.615 8.566 18.273 1.00 97.81 199 ARG A N 1
ATOM 1617 C CA . ARG A 1 199 ? -0.796 7.552 17.599 1.00 97.81 199 ARG A CA 1
ATOM 1618 C C . ARG A 1 199 ? -1.632 6.478 16.916 1.00 97.81 199 ARG A C 1
ATOM 1620 O O . ARG A 1 199 ? -1.115 5.804 16.028 1.00 97.81 199 ARG A O 1
ATOM 1627 N N . LEU A 1 200 ? -2.880 6.301 17.347 1.00 98.50 200 LEU A N 1
ATOM 1628 C CA . LEU A 1 200 ? -3.863 5.392 16.769 1.00 98.50 200 LEU A CA 1
ATOM 1629 C C . LEU A 1 200 ? -5.177 6.141 16.520 1.00 98.50 200 LEU A C 1
ATOM 1631 O O . LEU A 1 200 ? -5.901 6.455 17.459 1.00 98.50 200 LEU A O 1
ATOM 1635 N N . TYR A 1 201 ? -5.503 6.366 15.257 1.00 98.50 201 TYR A N 1
ATOM 1636 C CA . TYR A 1 201 ? -6.782 6.887 14.810 1.00 98.50 201 TYR A CA 1
ATOM 1637 C C . TYR A 1 201 ? -7.791 5.741 14.709 1.00 98.50 201 TYR A C 1
ATOM 1639 O O . TYR A 1 201 ? -7.577 4.745 14.010 1.00 98.50 201 TYR A O 1
ATOM 1647 N N . VAL A 1 202 ? -8.888 5.883 15.444 1.00 98.00 202 VAL A N 1
ATOM 1648 C CA . VAL A 1 202 ? -10.058 5.000 15.432 1.00 98.00 202 VAL A CA 1
ATOM 1649 C C . VAL A 1 202 ? -11.278 5.844 15.108 1.00 98.00 202 VAL A C 1
ATOM 1651 O O . VAL A 1 202 ? -11.245 7.058 15.288 1.00 98.00 202 VAL A O 1
ATOM 1654 N N . THR A 1 203 ? -12.374 5.230 14.663 1.00 97.81 203 THR A N 1
ATOM 1655 C CA . THR A 1 203 ? -13.603 6.007 14.485 1.00 97.81 203 THR A CA 1
ATOM 1656 C C . THR A 1 203 ? -14.124 6.464 15.833 1.00 97.81 203 THR A C 1
ATOM 1658 O O . THR A 1 203 ? -14.271 5.654 16.751 1.00 97.81 203 THR A O 1
ATOM 1661 N N . THR A 1 204 ? -14.414 7.754 15.932 1.00 96.44 204 THR A N 1
ATOM 1662 C CA . THR A 1 204 ? -14.959 8.378 17.130 1.00 96.44 204 THR A CA 1
ATOM 1663 C C . THR A 1 204 ? -16.317 9.017 16.859 1.00 96.44 204 THR A C 1
ATOM 1665 O O . THR A 1 204 ? -16.678 9.294 15.717 1.00 96.44 204 THR A O 1
ATOM 1668 N N . GLY A 1 205 ? -17.074 9.229 17.929 1.00 95.06 205 GLY A N 1
ATOM 1669 C CA . GLY A 1 205 ? -18.313 10.002 17.953 1.00 95.06 205 GLY A CA 1
ATOM 1670 C C . GLY A 1 205 ? -18.532 10.574 19.352 1.00 95.06 205 GLY A C 1
ATOM 1671 O O . GLY A 1 205 ? -17.962 10.071 20.323 1.00 95.06 205 GLY A O 1
ATOM 1672 N N . ARG A 1 206 ? -19.347 11.620 19.491 1.00 94.44 206 ARG A N 1
ATOM 1673 C CA . ARG A 1 206 ? -19.697 12.191 20.807 1.00 94.44 206 ARG A CA 1
ATOM 1674 C C . ARG A 1 206 ? -20.717 11.322 21.535 1.00 94.44 206 ARG A C 1
ATOM 1676 O O . ARG A 1 206 ? -20.690 11.180 22.756 1.00 94.44 206 ARG A O 1
ATOM 1683 N N . THR A 1 207 ? -21.603 10.690 20.774 1.00 94.12 207 THR A N 1
ATOM 1684 C CA . THR A 1 207 ? -22.684 9.833 21.269 1.00 94.12 207 THR A CA 1
ATOM 1685 C C . THR A 1 207 ? -22.650 8.451 20.618 1.00 94.12 207 THR A C 1
ATOM 1687 O O . THR A 1 207 ? -22.044 8.258 19.567 1.00 94.12 207 THR A O 1
ATOM 1690 N N . GLN A 1 208 ? -23.324 7.462 21.219 1.00 93.00 208 GLN A N 1
ATOM 1691 C CA . GLN A 1 208 ? -23.455 6.130 20.607 1.00 93.00 208 GLN A CA 1
ATOM 1692 C C . GLN A 1 208 ? -24.163 6.183 19.243 1.00 93.00 208 GLN A C 1
ATOM 1694 O O . GLN A 1 208 ? -23.842 5.389 18.367 1.00 93.00 208 GLN A O 1
ATOM 1699 N N . SER A 1 209 ? -25.106 7.108 19.049 1.00 93.75 209 SER A N 1
ATOM 1700 C CA . SER A 1 209 ? -25.848 7.275 17.791 1.00 93.75 209 SER A CA 1
ATOM 1701 C C . SER A 1 209 ? -24.991 7.742 16.614 1.00 93.75 209 SER A C 1
ATOM 1703 O O . SER A 1 209 ? -25.394 7.563 15.471 1.00 93.75 209 SER A O 1
ATOM 1705 N N . GLU A 1 210 ? -23.820 8.327 16.872 1.00 94.94 210 GLU A N 1
ATOM 1706 C CA . GLU A 1 210 ? -22.864 8.722 15.826 1.00 94.94 210 GLU A CA 1
ATOM 1707 C C . GLU A 1 210 ? -21.972 7.555 15.376 1.00 94.94 210 GLU A C 1
ATOM 1709 O O . GLU A 1 210 ? -21.309 7.635 14.343 1.00 94.94 210 GLU A O 1
ATOM 1714 N N . CYS A 1 211 ? -21.954 6.454 16.131 1.00 93.38 211 CYS A N 1
ATOM 1715 C CA . CYS A 1 211 ? -21.174 5.278 15.787 1.00 93.38 211 CYS A CA 1
ATOM 1716 C C . CYS A 1 211 ? -21.901 4.399 14.767 1.00 93.38 211 CYS A C 1
ATOM 1718 O O . CYS A 1 211 ? -23.046 4.006 14.964 1.00 93.38 211 CYS A O 1
ATOM 1720 N N . PHE A 1 212 ? -21.186 4.001 13.711 1.00 91.38 212 PHE A N 1
ATOM 1721 C CA . PHE A 1 212 ? -21.669 2.998 12.752 1.00 91.38 212 PHE A CA 1
ATOM 1722 C C . PHE A 1 212 ? -21.662 1.567 13.326 1.00 91.38 212 PHE A C 1
ATOM 1724 O O . PHE A 1 212 ? -22.196 0.644 12.715 1.00 91.38 212 PHE A O 1
ATOM 1731 N N . THR A 1 213 ? -21.022 1.369 14.479 1.00 91.88 213 THR A N 1
ATOM 1732 C CA . THR A 1 213 ? -20.940 0.099 15.202 1.00 91.88 213 THR A CA 1
ATOM 1733 C C . THR A 1 213 ? -21.988 0.017 16.312 1.00 91.88 213 THR A C 1
ATOM 1735 O O . THR A 1 213 ? -22.538 1.019 16.765 1.00 91.88 213 THR A O 1
ATOM 1738 N N . THR A 1 214 ? -22.234 -1.192 16.815 1.00 92.75 214 THR A N 1
ATOM 1739 C CA . THR A 1 214 ? -23.264 -1.465 17.832 1.00 92.75 214 THR A CA 1
ATOM 1740 C C . THR A 1 214 ? -22.905 -0.991 19.241 1.00 92.75 214 THR A C 1
ATOM 1742 O O . THR A 1 214 ? -23.727 -1.086 20.151 1.00 92.75 214 THR A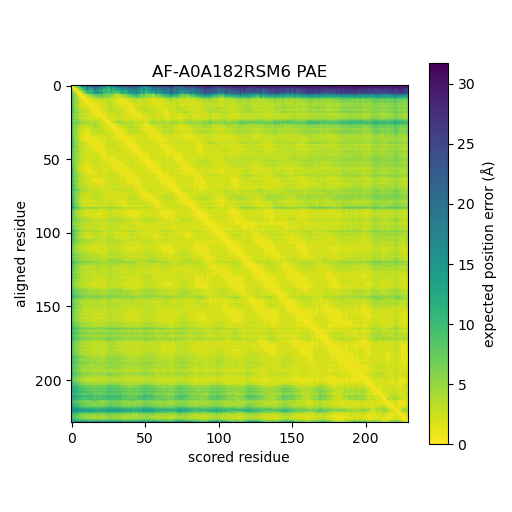 O 1
ATOM 1745 N N . SER A 1 215 ? -21.666 -0.558 19.478 1.00 96.75 215 SER A N 1
ATOM 1746 C CA . SER A 1 215 ? -21.168 -0.201 20.807 1.00 96.75 215 SER A CA 1
ATOM 1747 C C . SER A 1 215 ? -20.133 0.924 20.743 1.00 96.75 215 SER A C 1
ATOM 1749 O O . SER A 1 215 ? -19.687 1.344 19.672 1.00 96.75 215 SER A O 1
ATOM 1751 N N . SER A 1 216 ? -19.774 1.457 21.907 1.00 96.81 216 SER A N 1
ATOM 1752 C CA . SER A 1 216 ? -18.750 2.489 22.031 1.00 96.81 216 SER A CA 1
ATOM 1753 C C . SER A 1 216 ? -18.160 2.520 23.435 1.00 96.81 216 SER A C 1
ATOM 1755 O O . SER A 1 216 ? -18.834 2.197 24.416 1.00 96.81 216 SER A O 1
ATOM 1757 N N . ILE A 1 217 ? -16.912 2.967 23.535 1.00 96.69 217 ILE A N 1
ATOM 1758 C CA . ILE A 1 217 ? -16.191 3.166 24.799 1.00 96.69 217 ILE A CA 1
ATOM 1759 C C . ILE A 1 217 ? -15.830 4.639 24.985 1.00 96.69 217 ILE A C 1
ATOM 1761 O O . ILE A 1 217 ? -15.558 5.332 24.012 1.00 96.69 217 ILE A O 1
ATOM 1765 N N . ALA A 1 218 ? -15.787 5.131 26.223 1.00 95.94 218 ALA A N 1
ATOM 1766 C CA . ALA A 1 218 ? -15.311 6.488 26.491 1.00 95.94 218 ALA A CA 1
ATOM 1767 C C . ALA A 1 218 ? -13.783 6.572 26.308 1.00 95.94 218 ALA A C 1
ATOM 1769 O O . ALA A 1 218 ? -13.024 5.867 26.991 1.00 95.94 218 ALA A O 1
ATOM 1770 N N . LEU A 1 219 ? -13.325 7.440 25.406 1.00 94.12 219 LEU A N 1
ATOM 1771 C CA . LEU A 1 219 ? -11.902 7.729 25.200 1.00 94.12 219 LEU A CA 1
ATOM 1772 C C . LEU A 1 219 ? -11.462 8.866 26.125 1.00 94.12 219 LEU A C 1
ATOM 1774 O O . LEU A 1 219 ? -10.505 8.702 26.887 1.00 94.12 219 LEU A O 1
ATOM 1778 N N . ASP A 1 220 ? -12.246 9.938 26.152 1.00 90.75 220 ASP A N 1
ATOM 1779 C CA . ASP A 1 220 ? -12.103 11.088 27.042 1.00 90.75 220 ASP A CA 1
ATOM 1780 C C . ASP A 1 220 ? -13.493 11.586 27.506 1.00 90.75 220 ASP A C 1
ATOM 1782 O O . ASP A 1 220 ? -14.453 10.811 27.513 1.00 90.75 220 ASP A O 1
ATOM 1786 N N . GLN A 1 221 ? -13.585 12.831 27.987 1.00 89.12 221 GLN A N 1
ATOM 1787 C CA . GLN A 1 221 ? -14.836 13.416 28.487 1.00 89.12 221 GLN A CA 1
ATOM 1788 C C . GLN A 1 221 ? -15.846 13.741 27.373 1.00 89.12 221 GLN A C 1
ATOM 1790 O O . GLN A 1 221 ? -17.046 13.766 27.639 1.00 89.12 221 GLN A O 1
ATOM 1795 N N . GLU A 1 222 ? -15.381 13.968 26.145 1.00 91.06 222 GLU A N 1
ATOM 1796 C CA . GLU A 1 222 ? -16.185 14.433 25.010 1.00 91.06 222 GLU A CA 1
ATOM 1797 C C . GLU A 1 222 ? -16.295 13.387 23.891 1.00 91.06 222 GLU A C 1
ATOM 1799 O O . GLU A 1 222 ? -17.268 13.387 23.136 1.00 91.06 222 GLU A O 1
ATOM 1804 N N . ASN A 1 223 ? -15.324 12.474 23.790 1.00 94.19 223 ASN A N 1
ATOM 1805 C CA . ASN A 1 223 ? -15.195 11.530 22.689 1.00 94.19 223 ASN A CA 1
ATOM 1806 C C . ASN A 1 223 ? -15.377 10.080 23.126 1.00 94.19 223 ASN A C 1
ATOM 1808 O O . ASN A 1 223 ? -14.822 9.588 24.119 1.00 94.19 223 ASN A O 1
ATOM 1812 N N . ARG A 1 224 ? -16.099 9.347 22.284 1.00 96.69 224 ARG A N 1
ATOM 1813 C CA . ARG A 1 224 ? -16.294 7.906 22.368 1.00 96.69 224 ARG A CA 1
ATOM 1814 C C . ARG A 1 224 ? -15.639 7.240 21.169 1.00 96.69 224 ARG A C 1
ATOM 1816 O O . ARG A 1 224 ? -15.727 7.745 20.058 1.00 96.69 224 ARG A O 1
ATOM 1823 N N . GLY A 1 225 ? -14.997 6.101 21.387 1.00 97.50 225 GLY A N 1
ATOM 1824 C CA . GLY A 1 225 ? -14.473 5.244 20.332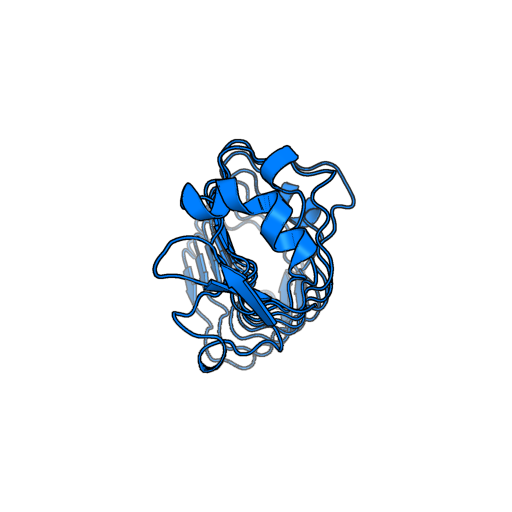 1.00 97.50 225 GLY A CA 1
ATOM 1825 C C . GLY A 1 225 ? -15.548 4.261 19.896 1.00 97.50 225 GLY A C 1
ATOM 1826 O O . GLY A 1 225 ? -16.086 3.534 20.733 1.00 97.50 225 GLY A O 1
ATOM 1827 N N . CYS A 1 226 ? -15.876 4.253 18.610 1.00 98.25 226 CYS A N 1
ATOM 1828 C CA . CYS A 1 226 ? -16.883 3.383 18.019 1.00 98.25 226 CYS A CA 1
ATOM 1829 C C . CYS A 1 226 ? -16.315 1.976 17.827 1.00 98.25 226 CYS A C 1
ATOM 1831 O O . CYS A 1 226 ? -15.342 1.782 17.099 1.00 98.25 226 CYS A O 1
ATOM 1833 N N . CYS A 1 227 ? -16.910 0.996 18.502 1.00 98.06 227 CYS A N 1
ATOM 1834 C CA . CYS A 1 227 ? -16.442 -0.384 18.524 1.00 98.06 227 CYS A CA 1
ATOM 1835 C C . CYS A 1 227 ? -17.603 -1.387 18.495 1.00 98.06 227 CYS A C 1
ATOM 1837 O O . CYS A 1 227 ? -18.768 -1.027 18.655 1.00 98.06 227 CYS A O 1
ATOM 1839 N N . VAL A 1 228 ? -17.299 -2.660 18.278 1.00 97.06 228 VAL A N 1
ATOM 1840 C CA . VAL A 1 228 ? -18.251 -3.771 18.455 1.00 97.06 228 VAL A CA 1
ATOM 1841 C C . VAL A 1 228 ? -17.996 -4.458 19.799 1.00 97.06 228 VAL A C 1
ATOM 1843 O O . VAL A 1 228 ? -16.877 -4.384 20.305 1.00 97.06 228 VAL A O 1
ATOM 1846 N N . ALA A 1 229 ? -19.015 -5.077 20.396 1.00 91.31 229 ALA A N 1
ATOM 1847 C CA . ALA A 1 229 ? -18.894 -5.735 21.703 1.00 91.31 229 ALA A CA 1
ATOM 1848 C C . ALA A 1 229 ? -17.792 -6.816 21.738 1.00 91.31 229 ALA A C 1
ATOM 1850 O O . ALA A 1 229 ? -17.628 -7.556 20.736 1.00 91.31 229 ALA A O 1
#

Mean predicted aligned error: 3.79 Å

InterPro domains:
  IPR001611 Leucine-rich repeat [PF13855] (78-136)
  IPR003591 Leucine-rich repeat, typical subtype [SM00369] (54-77)
  IPR003591 Leucine-rich repeat, typical subtype [SM00369] (148-170)
  IPR032675 Leucine-rich repeat domain superfamily [G3DSA:3.80.10.10] (2-225)
  IPR050333 Small Leucine-Rich Proteoglycans [PTHR45712] (3-190)

Foldseek 3Di:
DCVCQPPLQAAEDAPEQEADQEAEDPAADERARHAEYHHHQYAHQYYAALRYHYANYAEYAHANYAHQDDYQHHHQHANHQYDEQEHYAHAEEAPQSCQSHLNHQEAYHEQYAHAEYHHPAAHENARHQYYEHENYAHAYYDCPRYDHQNHAEYAPAQYAHQADHPCCVRHVRHAAEHENYQHAPVRVVVCLVCVVVNRYHYDKDQDQVVAPEPDWDDSDPRIIGRHYD

Secondary structure (DSSP, 8-state):
--TTTT-TT--EEE--SS---EEE-SS-EE-TT--EEE--SS---EEE-TTEE-TT--EEE--SS--SS------B-TT--EEE--SS---EEEGGGGGG-TT--EEE--SS---EEE-SS-EE-TT--EEE--SS---EE--TTEE-TT--EEE--SS--SS--GGGGT-TTPEEE-TTS--BHHHHHHTHHHHHTTSEE--EESSGGG-SSSEEEESSSS-EEEEB-

Sequence (229 aa):
MFVFAHIPELKWLDVQKNRIVRFEATAPVTYNSFIRLAIESNRITSFDTRNLTLPALKSIYMDDNALTEIPTHWGWHPNLYYLGFDRNNLKQVDMSVFGQFPNLTGIFINENKIESIRTSFPVTLPLVDTIMFQNNQIVSVNFTGCNLPNLYYISLMNNQLTAVPPLFQRFPNTLMSVERNPIKCASMMSFKKKINESRLYVTTGRTQSECFTTSSIALDQENRGCCVA

Radius of gyration: 20.08 Å; Cα contacts (8 Å, |Δi|>4): 619; chains: 1; bounding box: 45×29×60 Å

Solvent-accessible surface area (backbone atoms only — not comparable to full-atom values): 11329 Å² total; per-residue (Å²): 128,78,78,62,84,81,47,63,77,44,36,68,48,79,58,49,72,47,77,48,43,65,48,73,51,93,56,80,48,72,32,71,46,24,30,38,42,36,47,26,42,28,44,30,57,45,58,36,34,58,26,35,37,25,65,44,22,32,38,41,39,44,25,40,28,48,26,52,55,77,71,83,45,62,38,51,36,65,47,25,30,41,55,40,43,28,41,27,47,25,41,50,46,54,59,36,71,54,47,73,31,59,43,26,37,44,44,42,44,26,45,30,47,25,37,38,39,38,40,88,44,75,28,59,36,64,48,24,27,40,38,37,41,28,44,29,46,30,55,48,77,41,62,92,29,61,43,47,87,46,37,43,38,38,35,45,26,36,27,49,26,50,49,77,71,76,51,56,82,79,38,74,78,32,33,39,32,46,24,63,28,60,24,19,41,71,45,50,58,79,41,44,68,39,38,78,67,70,34,32,46,60,38,62,24,75,48,68,87,64,28,95,40,91,32,63,44,78,74,56,98,65,42,23,38,35,10,26,122

pLDDT: mean 95.28, std 7.15, range [43.53, 98.88]

Nearest PDB structures (foldseek):
  4qxf-assembly1_A  TM=8.135E-01  e=3.120E-06  Homo sapiens
  5z8x-assembly2_B  TM=6.206E-01  e=7.754E-07  Homo sapiens
  8wvw-assembly1_A  TM=7.122E-01  e=1.365E-04  Homo sapiens
  4ufr-assembly1_A  TM=5.975E-01  e=8.724E-05  Homo sapiens
  8suf-assembly3_C  TM=5.768E-01  e=2.976E-03  Caenorhabditis elegans